Protein AF-0000000085066740 (afdb_homodimer)

Organism: Acidithiobacillus ferrooxidans (strain ATCC 23270 / DSM 14882 / CIP 104768 / NCIMB 8455) (NCBI:txid243159)

InterPro domains:
  IPR003779 Alkyl hydroperoxide reductase AhpD/CMD-like [PF02627] (27-104)
  IPR004675 Alkylhydroperoxidase AhpD core [TIGR00778] (40-83)
  IPR029032 AhpD-like [G3DSA:1.20.1290.10] (1-116)
  IPR029032 AhpD-like [SSF69118] (6-108)

Solvent-accessible surface area (backbone atoms only — not comparable to full-atom values): 11955 Å² total; per-residue (Å²): 134,51,45,65,51,38,41,49,49,50,54,50,49,52,53,53,35,49,70,74,39,41,68,64,49,50,51,51,52,50,52,48,49,54,60,71,60,42,78,66,49,54,68,31,57,51,20,37,37,47,29,17,46,17,32,55,67,66,33,68,50,49,28,26,43,25,43,49,49,14,45,75,53,64,45,49,72,60,40,50,51,50,29,44,45,51,19,21,72,76,52,38,68,71,20,50,60,38,45,56,57,44,50,51,24,43,49,70,68,53,60,73,79,70,82,123,134,52,46,65,52,38,42,49,50,52,53,50,49,53,52,53,36,48,71,76,39,40,69,64,48,49,52,51,51,50,52,48,49,53,59,71,60,43,78,67,51,55,68,32,56,50,22,38,37,45,28,18,46,17,31,55,66,68,32,67,50,48,28,27,46,24,43,49,49,14,45,74,54,64,47,49,72,61,39,51,50,50,29,45,46,52,19,20,72,74,52,36,68,71,20,50,61,38,43,59,58,4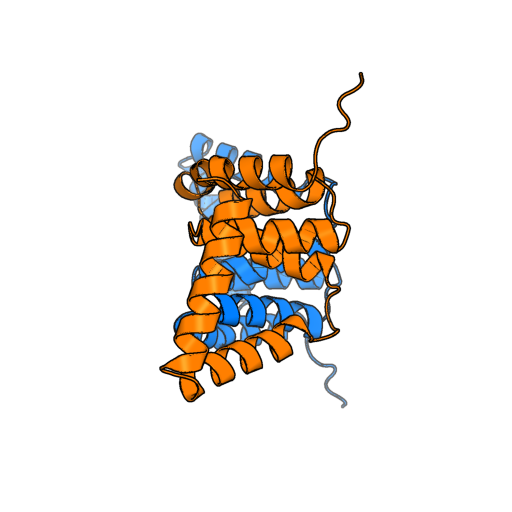4,51,51,24,44,50,70,67,53,62,72,78,69,79,121

pLDDT: mean 96.0, std 9.96, range [29.34, 98.94]

Secondary structure (DSSP, 8-state):
--HHHHHHHHHHHHHHHHHH-HHHHHHHHHHHHHHHH-TTS-HHHHHHHHHHHHHHHT-HHHHHHHHHHHHHTT--HHHHHHHHHHHHHHHHHHHHHTHHHHHHHHHHHS------/--HHHHHHHHHHHHHHHHHH-HHHHHHHHHHHHHHHH-TTS-HHHHHHHHHHHHHHHT-HHHHHHHHHHHHHTT--HHHHHHHHHHHHHHHHHHHHHTHHHHHHHHHHHS------

Nearest PDB structures (foldseek):
  5dik-assembly1_A  TM=9.521E-01  e=1.234E-05  Legionella pneumophila
  1vke-assembly1_A  TM=9.187E-01  e=3.580E-03  Thermotoga maritima MSB8
  1p8c-assembly1_B  TM=8.969E-01  e=5.646E-03  Thermotoga maritima
  2af7-assembly1_F  TM=7.389E-01  e=6.914E-03  Methanothermobacter thermautotrophicus
  1p8c-assembly1_A  TM=7.510E-01  e=1.147E-02  Thermotoga maritima

Sequence (232 aa):
MSANDRVNEIAQLTERLKDKYPAEINAFLGFMGKTEGNPALGKAQKELINVALSVAAQCEWCIALHVKGAVTAGATRDEIMSAGFLAVLMHGGPALMYLVRLTEAVDAFLPEESHGMSANDRVNEIAQLTERLKDKYPAEINAFLGFMGKTEGNPALGKAQKELINVALSVAAQCEWCIALHVKGAVTAGATRDEIMSAGFLAVLMHGGPALMYLVRLTEAVDAFLPEESHG

Structure (mmCIF, N/CA/C/O backbone):
data_AF-0000000085066740-model_v1
#
loop_
_entity.id
_entity.type
_entity.pdbx_description
1 polymer 'Alkylhydroperoxidase AhpD domain protein'
#
loop_
_atom_site.group_PDB
_atom_site.id
_atom_site.type_symbol
_atom_site.label_atom_id
_atom_site.label_alt_id
_atom_site.label_comp_id
_atom_site.label_asym_id
_atom_site.label_entity_id
_atom_site.label_seq_id
_atom_site.pdbx_PDB_ins_code
_atom_site.Cartn_x
_atom_site.Cartn_y
_atom_site.Cartn_z
_atom_site.occupancy
_atom_site.B_iso_or_equiv
_atom_site.auth_seq_id
_atom_site.auth_comp_id
_atom_site.auth_asym_id
_atom_site.auth_atom_id
_atom_site.pdbx_PDB_model_num
ATOM 1 N N . MET A 1 1 ? -9.031 -17.844 -15.703 1 90.06 1 MET A N 1
ATOM 2 C CA . MET A 1 1 ? -7.691 -18.016 -15.141 1 90.06 1 MET A CA 1
ATOM 3 C C . MET A 1 1 ? -7.723 -17.906 -13.617 1 90.06 1 MET A C 1
ATOM 5 O O . MET A 1 1 ? -8.227 -16.922 -13.078 1 90.06 1 MET A O 1
ATOM 9 N N . SER A 1 2 ? -7.203 -18.891 -13.023 1 95.44 2 SER A N 1
ATOM 10 C CA . SER A 1 2 ? -7.219 -18.969 -11.57 1 95.44 2 SER A CA 1
ATOM 11 C C . SER A 1 2 ? -6.062 -18.188 -10.961 1 95.44 2 SER A C 1
ATOM 13 O O . SER A 1 2 ? -5.148 -17.766 -11.672 1 95.44 2 SER A O 1
ATOM 15 N N . ALA A 1 3 ? -6.16 -18.047 -9.617 1 95.88 3 ALA A N 1
ATOM 16 C CA . ALA A 1 3 ? -5.051 -17.438 -8.898 1 95.88 3 ALA A CA 1
ATOM 17 C C . ALA A 1 3 ? -3.766 -18.234 -9.07 1 95.88 3 ALA A C 1
ATOM 19 O O . ALA A 1 3 ? -2.691 -17.672 -9.266 1 95.88 3 ALA A O 1
ATOM 20 N N . ASN A 1 4 ? -3.869 -19.453 -9.109 1 96.69 4 ASN A N 1
ATOM 21 C CA . ASN A 1 4 ? -2.711 -20.328 -9.305 1 96.69 4 ASN A CA 1
ATOM 22 C C . ASN A 1 4 ? -2.141 -20.203 -10.711 1 96.69 4 ASN A C 1
ATOM 24 O O . ASN A 1 4 ? -0.926 -20.266 -10.906 1 96.69 4 ASN A O 1
ATOM 28 N N . ASP A 1 5 ? -2.969 -20.078 -11.648 1 97.81 5 ASP A N 1
ATOM 29 C CA . ASP A 1 5 ? -2.512 -19.875 -13.016 1 97.81 5 ASP A CA 1
ATOM 30 C C . ASP A 1 5 ? -1.681 -18.594 -13.125 1 97.81 5 ASP A C 1
ATOM 32 O O . ASP A 1 5 ? -0.66 -18.578 -13.82 1 97.81 5 ASP A O 1
ATOM 36 N N . ARG A 1 6 ? -2.199 -17.578 -12.508 1 97.5 6 ARG A N 1
ATOM 37 C C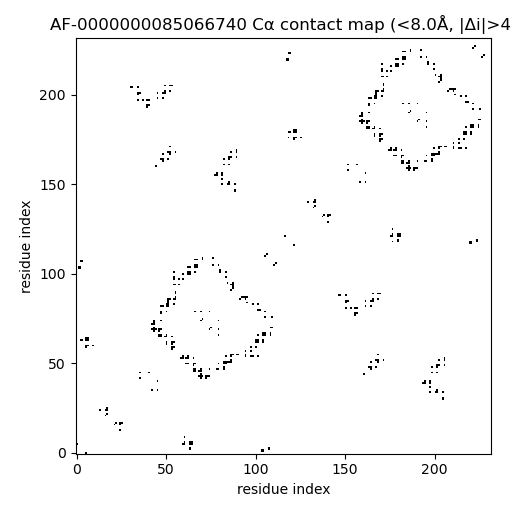A . ARG A 1 6 ? -1.489 -16.312 -12.547 1 97.5 6 ARG A CA 1
ATOM 38 C C . ARG A 1 6 ? -0.105 -16.438 -11.922 1 97.5 6 ARG A C 1
ATOM 40 O O . ARG A 1 6 ? 0.877 -15.922 -12.461 1 97.5 6 ARG A O 1
ATOM 47 N N . VAL A 1 7 ? 0.008 -17.109 -10.836 1 98 7 VAL A N 1
ATOM 48 C CA . VAL A 1 7 ? 1.294 -17.312 -10.18 1 98 7 VAL A CA 1
ATOM 49 C C . VAL A 1 7 ? 2.209 -18.141 -11.086 1 98 7 VAL A C 1
ATOM 51 O O . VAL A 1 7 ? 3.398 -17.844 -11.211 1 98 7 VAL A O 1
ATOM 54 N N . ASN A 1 8 ? 1.672 -19.094 -11.742 1 97.88 8 ASN A N 1
ATOM 55 C CA . ASN A 1 8 ? 2.447 -19.922 -12.656 1 97.88 8 ASN A CA 1
ATOM 56 C C . ASN A 1 8 ? 2.943 -19.109 -13.852 1 97.88 8 ASN A C 1
ATOM 58 O O . ASN A 1 8 ? 4.055 -19.328 -14.336 1 97.88 8 ASN A O 1
ATOM 62 N N . GLU A 1 9 ? 2.148 -18.281 -14.352 1 98.31 9 GLU A N 1
ATOM 63 C CA . GLU A 1 9 ? 2.545 -17.438 -15.469 1 98.31 9 GLU A CA 1
ATOM 64 C C . GLU A 1 9 ? 3.721 -16.531 -15.102 1 98.31 9 GLU A C 1
ATOM 66 O O . GLU A 1 9 ? 4.586 -16.266 -15.93 1 98.31 9 GLU A O 1
ATOM 71 N N . ILE A 1 10 ? 3.684 -16.031 -13.891 1 98 10 ILE A N 1
ATOM 72 C CA . ILE A 1 10 ? 4.785 -15.211 -13.414 1 98 10 ILE A CA 1
ATOM 73 C C . ILE A 1 10 ? 6.078 -16.031 -13.406 1 98 10 ILE A C 1
ATOM 75 O O . ILE A 1 10 ? 7.125 -15.539 -13.844 1 98 10 ILE A O 1
ATOM 79 N N . ALA A 1 11 ? 5.996 -17.234 -12.953 1 97.81 11 ALA A N 1
ATOM 80 C CA . ALA A 1 11 ? 7.16 -18.125 -12.906 1 97.81 11 ALA A CA 1
ATOM 81 C C . ALA A 1 11 ? 7.703 -18.391 -14.305 1 97.81 11 ALA A C 1
ATOM 83 O O . ALA A 1 11 ? 8.914 -18.375 -14.516 1 97.81 11 ALA A O 1
ATOM 84 N N . GLN A 1 12 ? 6.863 -18.578 -15.211 1 98.25 12 GLN A N 1
ATOM 85 C CA . GLN A 1 12 ? 7.266 -18.844 -16.578 1 98.25 12 GLN A CA 1
ATOM 86 C C . GLN A 1 12 ? 7.91 -17.625 -17.219 1 98.25 12 GLN A C 1
ATOM 88 O O . GLN A 1 12 ? 8.914 -17.734 -17.938 1 98.25 12 GLN A O 1
ATOM 93 N N . LEU A 1 13 ? 7.312 -16.531 -17 1 98.12 13 LEU A N 1
ATOM 94 C CA . LEU A 1 13 ? 7.883 -15.289 -17.516 1 98.12 13 LEU A CA 1
ATOM 95 C C . LEU A 1 13 ? 9.281 -15.062 -16.953 1 98.12 13 LEU A C 1
ATOM 97 O O . LEU A 1 13 ? 10.195 -14.695 -17.703 1 98.12 13 LEU A O 1
ATOM 101 N N . THR A 1 14 ? 9.406 -15.227 -15.672 1 98.25 14 THR A N 1
ATOM 102 C CA . THR A 1 14 ? 10.695 -15.008 -15.016 1 98.25 14 THR A CA 1
ATOM 103 C C . THR A 1 14 ? 11.758 -15.93 -15.602 1 98.25 14 THR A C 1
ATOM 105 O O . THR A 1 14 ? 12.891 -15.5 -15.852 1 98.25 14 THR A O 1
ATOM 108 N N . GLU A 1 15 ? 11.43 -17.141 -15.875 1 98.19 15 GLU A N 1
ATOM 109 C CA . GLU A 1 15 ? 12.352 -18.078 -16.5 1 98.19 15 GLU A CA 1
ATOM 110 C C . GLU A 1 15 ? 12.766 -17.625 -17.891 1 98.19 15 GLU A C 1
ATOM 112 O O . GLU A 1 15 ? 13.945 -17.672 -18.25 1 98.19 15 GLU A O 1
ATOM 117 N N . ARG A 1 16 ? 11.828 -17.25 -18.688 1 98.31 16 ARG A N 1
ATOM 118 C CA . ARG A 1 16 ? 12.109 -16.766 -20.031 1 98.31 16 ARG A CA 1
ATOM 119 C C . ARG A 1 16 ? 13.023 -15.547 -20 1 98.31 16 ARG A C 1
ATOM 121 O O . ARG A 1 16 ? 13.938 -15.43 -20.828 1 98.31 16 ARG A O 1
ATOM 128 N N . LEU A 1 17 ? 12.781 -14.656 -19.047 1 98.31 17 LEU A N 1
ATOM 129 C CA . LEU A 1 17 ? 13.57 -13.438 -18.938 1 98.31 17 LEU A CA 1
ATOM 130 C C . LEU A 1 17 ? 14.977 -13.734 -18.453 1 98.31 17 LEU A C 1
ATOM 132 O O . LEU A 1 17 ? 15.938 -13.062 -18.844 1 98.31 17 LEU A O 1
ATOM 136 N N . LYS A 1 18 ? 15.086 -14.672 -17.609 1 98.38 18 LYS A N 1
ATOM 137 C CA . LYS A 1 18 ? 16.422 -15.094 -17.156 1 98.38 18 LYS A CA 1
ATOM 138 C C . LYS A 1 18 ? 17.234 -15.633 -18.328 1 98.38 18 LYS A C 1
ATOM 140 O O . LYS A 1 18 ? 18.453 -15.453 -18.375 1 98.38 18 LYS A O 1
ATOM 145 N N . ASP A 1 19 ? 16.594 -16.203 -19.219 1 98.31 19 ASP A N 1
ATOM 146 C CA . ASP A 1 19 ? 17.266 -16.766 -20.391 1 98.31 19 ASP A CA 1
ATOM 147 C C . ASP A 1 19 ? 17.656 -15.672 -21.391 1 98.31 19 ASP A C 1
ATOM 149 O O . ASP A 1 19 ? 18.766 -15.672 -21.906 1 98.31 19 ASP A O 1
ATOM 153 N N . LYS A 1 20 ? 16.891 -14.766 -21.609 1 98.5 20 LYS A N 1
ATOM 154 C CA . LYS A 1 20 ? 17.062 -13.836 -22.719 1 98.5 20 LYS A CA 1
ATOM 155 C C . LYS A 1 20 ? 17.641 -12.508 -22.234 1 98.5 20 LYS A C 1
ATOM 157 O O . LYS A 1 20 ? 18.375 -11.836 -22.969 1 98.5 20 LYS A O 1
ATOM 162 N N . TYR A 1 21 ? 17.297 -12.094 -21.078 1 98.5 21 TYR A N 1
ATOM 163 C CA . TYR A 1 21 ? 17.688 -10.805 -20.531 1 98.5 21 TYR A CA 1
ATOM 164 C C . TYR A 1 21 ? 18.172 -10.945 -19.094 1 98.5 21 TYR A C 1
ATOM 166 O O . TYR A 1 21 ? 17.688 -10.25 -18.203 1 98.5 21 TYR A O 1
ATOM 174 N N . PRO A 1 22 ? 19.172 -11.742 -18.812 1 98.25 22 PRO A N 1
ATOM 175 C CA . PRO A 1 22 ? 19.578 -12.078 -17.453 1 98.25 22 PRO A CA 1
ATOM 176 C C . PRO A 1 22 ? 20.078 -10.859 -16.672 1 98.25 22 PRO A C 1
ATOM 178 O O . PRO A 1 22 ? 19.891 -10.789 -15.453 1 98.25 22 PRO A O 1
ATOM 181 N N . ALA A 1 23 ? 20.641 -9.914 -17.359 1 98.56 23 ALA A N 1
ATOM 182 C CA . ALA A 1 23 ? 21.172 -8.75 -16.641 1 98.56 23 ALA A CA 1
ATOM 183 C C . ALA A 1 23 ? 20.047 -7.941 -16 1 98.56 23 ALA A C 1
ATOM 185 O O . ALA A 1 23 ? 20.094 -7.641 -14.805 1 98.56 23 ALA A O 1
ATOM 186 N N . GLU A 1 24 ? 19.062 -7.637 -16.859 1 98.44 24 GLU A N 1
ATOM 187 C CA . GLU A 1 24 ? 17.953 -6.809 -16.391 1 98.44 24 GLU A CA 1
ATOM 188 C C . GLU A 1 24 ? 17.156 -7.52 -15.32 1 98.44 24 GLU A C 1
ATOM 190 O O . GLU A 1 24 ? 16.875 -6.949 -14.258 1 98.44 24 GLU A O 1
ATOM 195 N N . ILE A 1 25 ? 16.797 -8.766 -15.547 1 98.62 25 ILE A N 1
ATOM 196 C CA . ILE A 1 25 ? 15.875 -9.422 -14.625 1 98.62 25 ILE A CA 1
ATOM 197 C C . ILE A 1 25 ? 16.609 -9.758 -13.32 1 98.62 25 ILE A C 1
ATOM 199 O O . ILE A 1 25 ? 16.016 -9.688 -12.242 1 98.62 25 ILE A O 1
ATOM 203 N N . ASN A 1 26 ? 17.844 -10.094 -13.344 1 98.44 26 ASN A N 1
ATOM 204 C CA . ASN A 1 26 ? 18.594 -10.367 -12.125 1 98.44 26 ASN A CA 1
ATOM 205 C C . ASN A 1 26 ? 18.781 -9.102 -11.289 1 98.44 26 ASN A C 1
ATOM 207 O O . ASN A 1 26 ? 18.797 -9.164 -10.062 1 98.44 26 ASN A O 1
ATOM 211 N N . ALA A 1 27 ? 18.984 -7.988 -11.969 1 98.5 27 ALA A N 1
ATOM 212 C CA . ALA A 1 27 ? 19.062 -6.727 -11.234 1 98.5 27 ALA A CA 1
ATOM 213 C C . ALA A 1 27 ? 17.75 -6.422 -10.516 1 98.5 27 ALA A C 1
ATOM 215 O O . ALA A 1 27 ? 17.75 -6.004 -9.359 1 98.5 27 ALA A O 1
ATOM 216 N N . PHE A 1 28 ? 16.641 -6.629 -11.188 1 98.38 28 PHE A N 1
ATOM 217 C CA . PHE A 1 28 ? 15.328 -6.41 -10.586 1 98.38 28 PHE A CA 1
ATOM 218 C C . PHE A 1 28 ? 15.102 -7.348 -9.406 1 98.38 28 PHE A C 1
ATOM 220 O O . PHE A 1 28 ? 14.695 -6.906 -8.328 1 98.38 28 PHE A O 1
ATOM 227 N N . LEU A 1 29 ? 15.375 -8.602 -9.594 1 98.12 29 LEU A N 1
ATOM 228 C CA . LEU A 1 29 ? 15.195 -9.586 -8.539 1 98.12 29 LEU A CA 1
ATOM 229 C C . LEU A 1 29 ? 16.109 -9.297 -7.359 1 98.12 29 LEU A C 1
ATOM 231 O O . LEU A 1 29 ? 15.75 -9.547 -6.207 1 98.12 29 LEU A O 1
ATOM 235 N N . GLY A 1 30 ? 17.297 -8.805 -7.656 1 98.19 30 GLY A N 1
ATOM 236 C CA . GLY A 1 30 ? 18.203 -8.359 -6.605 1 98.19 30 GLY A CA 1
ATOM 237 C C . GLY A 1 30 ? 17.625 -7.238 -5.758 1 98.19 30 GLY A C 1
ATOM 238 O O . GLY A 1 30 ? 17.688 -7.289 -4.527 1 98.19 30 GLY A O 1
ATOM 239 N N . PHE A 1 31 ? 17.078 -6.211 -6.449 1 98.44 31 PHE A N 1
ATOM 240 C CA . PHE A 1 31 ? 16.422 -5.113 -5.742 1 98.44 31 PHE A CA 1
ATOM 241 C C . PHE A 1 31 ? 15.242 -5.625 -4.934 1 98.44 31 PHE A C 1
ATOM 243 O O . PHE A 1 31 ? 15.07 -5.246 -3.771 1 98.44 31 PHE A O 1
ATOM 250 N N . MET A 1 32 ? 14.469 -6.48 -5.48 1 98.19 32 MET A N 1
ATOM 251 C CA . MET A 1 32 ? 13.336 -7.086 -4.789 1 98.19 32 MET A CA 1
ATOM 252 C C . MET A 1 32 ? 13.789 -7.828 -3.537 1 98.19 32 MET A C 1
ATOM 254 O O . MET A 1 32 ? 13.195 -7.676 -2.471 1 98.19 32 MET A O 1
ATOM 258 N N . GLY A 1 33 ? 14.812 -8.617 -3.666 1 97.69 33 GLY A N 1
ATOM 259 C CA . GLY A 1 33 ? 15.344 -9.367 -2.539 1 97.69 33 GLY A CA 1
ATOM 260 C C . GLY A 1 33 ? 15.789 -8.477 -1.389 1 97.69 33 GLY A C 1
ATOM 261 O O . GLY A 1 33 ? 15.531 -8.789 -0.224 1 97.69 33 GLY A O 1
ATOM 262 N N . LYS A 1 34 ? 16.406 -7.398 -1.673 1 97.69 34 LYS A N 1
ATOM 263 C CA . LYS A 1 34 ? 16.891 -6.484 -0.639 1 97.69 34 LYS A CA 1
ATOM 264 C C . LYS A 1 34 ? 15.734 -5.746 0.024 1 97.69 34 LYS A C 1
ATOM 266 O O . LYS A 1 34 ? 15.727 -5.559 1.243 1 97.69 34 LYS A O 1
ATOM 271 N N . THR A 1 35 ? 14.805 -5.301 -0.794 1 98.06 35 THR A N 1
ATOM 272 C CA . THR A 1 35 ? 13.648 -4.574 -0.283 1 98.06 35 THR A CA 1
ATOM 273 C C . THR A 1 35 ? 12.789 -5.477 0.596 1 98.06 35 THR A C 1
ATOM 275 O O . THR A 1 35 ? 12.43 -5.102 1.712 1 98.06 35 THR A O 1
ATOM 278 N N . GLU A 1 36 ? 12.547 -6.656 0.203 1 96.75 36 GLU A N 1
ATOM 279 C CA . GLU A 1 36 ? 11.688 -7.598 0.922 1 96.75 36 GLU A CA 1
ATOM 280 C C . GLU A 1 36 ? 12.445 -8.258 2.068 1 96.75 36 GLU A C 1
ATOM 282 O O . GLU A 1 36 ? 11.836 -8.758 3.018 1 96.75 36 GLU A O 1
ATOM 287 N N . GLY A 1 37 ? 13.75 -8.25 1.978 1 96.5 37 GLY A N 1
ATOM 288 C CA . GLY A 1 37 ? 14.57 -8.875 3.004 1 96.5 37 GLY A CA 1
ATOM 289 C C . GLY A 1 37 ? 14.898 -7.941 4.156 1 96.5 37 GLY A C 1
ATOM 290 O O . GLY A 1 37 ? 15.422 -8.375 5.184 1 96.5 37 GLY A O 1
ATOM 291 N N . ASN A 1 38 ? 14.609 -6.617 3.975 1 95.5 38 ASN A N 1
ATOM 292 C CA . ASN A 1 38 ? 14.859 -5.672 5.059 1 95.5 38 ASN A CA 1
ATOM 293 C C . ASN A 1 38 ? 14.125 -6.07 6.332 1 95.5 38 ASN A C 1
ATOM 295 O O . ASN A 1 38 ? 12.922 -6.324 6.305 1 95.5 38 ASN A O 1
ATOM 299 N N . PRO A 1 39 ? 14.805 -6.125 7.5 1 97.06 39 PRO A N 1
ATOM 300 C CA . PRO A 1 39 ? 14.219 -6.711 8.711 1 97.06 39 PRO A CA 1
ATOM 301 C C . PRO A 1 39 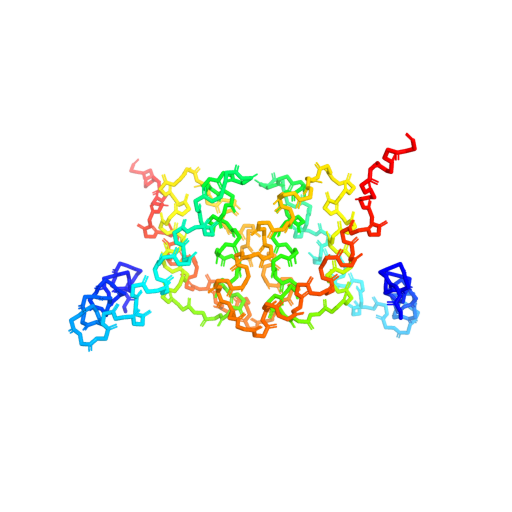? 13.32 -5.734 9.461 1 97.06 39 PRO A C 1
ATOM 303 O O . PRO A 1 39 ? 12.734 -6.098 10.484 1 97.06 39 PRO A O 1
ATOM 306 N N . ALA A 1 40 ? 13.195 -4.516 9 1 97.25 40 ALA A N 1
ATOM 307 C CA . ALA A 1 40 ? 12.414 -3.504 9.711 1 97.25 40 ALA A CA 1
ATOM 308 C C . ALA A 1 40 ? 10.961 -3.926 9.844 1 97.25 40 ALA A C 1
ATOM 310 O O . ALA A 1 40 ? 10.273 -3.529 10.789 1 97.25 40 ALA A O 1
ATOM 311 N N . LEU A 1 41 ? 10.461 -4.664 8.891 1 97.75 41 LEU A N 1
ATOM 312 C CA . LEU A 1 41 ? 9.109 -5.203 8.914 1 97.75 41 LEU A CA 1
ATOM 313 C C . LEU A 1 41 ? 9.125 -6.723 8.766 1 97.75 41 LEU A C 1
ATOM 315 O O . LEU A 1 41 ? 9.992 -7.273 8.086 1 97.75 41 LEU A O 1
ATOM 319 N N . GLY A 1 42 ? 8.195 -7.344 9.445 1 97.5 42 GLY A N 1
ATOM 320 C CA . GLY A 1 42 ? 8.047 -8.781 9.266 1 97.5 42 GLY A CA 1
ATOM 321 C C . GLY A 1 42 ? 7.484 -9.148 7.902 1 97.5 42 GLY A C 1
ATOM 322 O O . GLY A 1 42 ? 6.961 -8.297 7.188 1 97.5 42 GLY A O 1
ATOM 323 N N . LYS A 1 43 ? 7.59 -10.422 7.602 1 98 43 LYS A N 1
ATOM 324 C CA . LYS A 1 43 ? 7.188 -10.898 6.281 1 98 43 LYS A CA 1
ATOM 325 C C . LYS A 1 43 ? 5.699 -10.688 6.047 1 98 43 LYS A C 1
ATOM 327 O O . LYS A 1 43 ? 5.293 -10.234 4.973 1 98 43 LYS A O 1
ATOM 332 N N . ALA A 1 44 ? 4.867 -10.992 6.992 1 97.88 44 ALA A N 1
ATOM 333 C CA . ALA A 1 44 ? 3.424 -10.836 6.832 1 97.88 44 ALA A CA 1
ATOM 334 C C . ALA A 1 44 ? 3.059 -9.375 6.594 1 97.88 44 ALA A C 1
ATOM 336 O O . ALA A 1 44 ? 2.211 -9.07 5.75 1 97.88 44 ALA A O 1
ATOM 337 N N . GLN A 1 45 ? 3.717 -8.523 7.316 1 98 45 GLN A N 1
ATOM 338 C CA . GLN A 1 45 ? 3.438 -7.102 7.176 1 98 45 GLN A CA 1
ATOM 339 C C . GLN A 1 45 ? 3.844 -6.594 5.793 1 98 45 GLN A C 1
ATOM 341 O O . GLN A 1 45 ? 3.117 -5.812 5.176 1 98 45 GLN A O 1
ATOM 346 N N . LYS A 1 46 ? 4.969 -7.035 5.324 1 98.75 46 LYS A N 1
ATOM 347 C CA . LYS A 1 46 ? 5.422 -6.633 3.996 1 98.75 46 LYS A CA 1
ATOM 348 C C . LYS A 1 46 ? 4.457 -7.113 2.916 1 98.75 46 LYS A 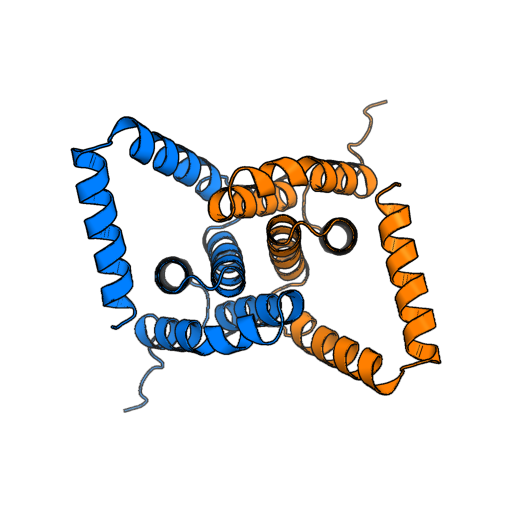C 1
ATOM 350 O O . LYS A 1 46 ? 4.137 -6.371 1.986 1 98.75 46 LYS A O 1
ATOM 355 N N . GLU A 1 47 ? 4.016 -8.328 3.088 1 98.81 47 GLU A N 1
ATOM 356 C CA . GLU A 1 47 ? 3.102 -8.875 2.09 1 98.81 47 GLU A CA 1
ATOM 357 C C . GLU A 1 47 ? 1.758 -8.148 2.117 1 98.81 47 GLU A C 1
ATOM 359 O O . GLU A 1 47 ? 1.131 -7.957 1.074 1 98.81 47 GLU A O 1
ATOM 364 N N . LEU A 1 48 ? 1.312 -7.719 3.295 1 98.88 48 LEU A N 1
ATOM 365 C CA . LEU A 1 48 ? 0.061 -6.973 3.383 1 98.88 48 LEU A CA 1
ATOM 366 C C . LEU A 1 48 ? 0.184 -5.621 2.691 1 98.88 48 LEU A C 1
ATOM 368 O O . LEU A 1 48 ? -0.752 -5.172 2.025 1 98.88 48 LEU A O 1
ATOM 372 N N . ILE A 1 49 ? 1.325 -4.969 2.816 1 98.94 49 ILE A N 1
ATOM 373 C CA . ILE A 1 49 ? 1.578 -3.729 2.092 1 98.94 49 ILE A CA 1
ATOM 374 C C . ILE A 1 49 ? 1.554 -3.994 0.589 1 98.94 49 ILE A C 1
ATOM 376 O O . ILE A 1 49 ? 0.904 -3.268 -0.166 1 98.94 49 ILE A O 1
ATOM 380 N N . ASN A 1 50 ? 2.191 -5.059 0.158 1 98.94 50 ASN A N 1
ATOM 381 C CA . ASN A 1 50 ? 2.246 -5.391 -1.262 1 98.94 50 ASN A CA 1
ATOM 382 C C . ASN A 1 50 ? 0.866 -5.746 -1.808 1 98.94 50 ASN A C 1
ATOM 384 O O . ASN A 1 50 ? 0.561 -5.461 -2.967 1 98.94 50 ASN A O 1
ATOM 388 N N . VAL A 1 51 ? 0.036 -6.398 -0.975 1 98.94 51 VAL A N 1
ATOM 389 C CA . VAL A 1 51 ? -1.339 -6.684 -1.37 1 98.94 51 VAL A CA 1
ATOM 390 C C . VAL A 1 51 ? -2.078 -5.375 -1.647 1 98.94 51 VAL A C 1
ATOM 392 O O . VAL A 1 51 ? -2.699 -5.219 -2.701 1 98.94 51 VAL A O 1
ATOM 395 N N . ALA A 1 52 ? -2.021 -4.445 -0.736 1 98.94 52 ALA A N 1
ATOM 396 C CA . ALA A 1 52 ? -2.689 -3.162 -0.92 1 98.94 52 ALA A CA 1
ATOM 397 C C . ALA A 1 52 ? -2.174 -2.447 -2.166 1 98.94 52 ALA A C 1
ATOM 399 O O . ALA A 1 52 ? -2.959 -1.931 -2.963 1 98.94 52 ALA A O 1
ATOM 400 N N . LEU A 1 53 ? -0.856 -2.451 -2.328 1 98.94 53 LEU A N 1
ATOM 401 C CA . LEU A 1 53 ? -0.239 -1.816 -3.488 1 98.94 53 LEU A CA 1
ATOM 402 C C . LEU A 1 53 ? -0.698 -2.484 -4.781 1 98.94 53 LEU A C 1
ATOM 404 O O . LEU A 1 53 ? -0.891 -1.813 -5.797 1 98.94 53 LEU A O 1
ATOM 408 N N . SER A 1 54 ? -0.872 -3.812 -4.805 1 98.88 54 SER A N 1
ATOM 409 C CA . SER A 1 54 ? -1.292 -4.562 -5.98 1 98.88 54 SER A CA 1
ATOM 410 C C . SER A 1 54 ? -2.719 -4.207 -6.383 1 98.88 54 SER A C 1
ATOM 412 O O . SER A 1 54 ? -3.018 -4.059 -7.57 1 98.88 54 SER A O 1
ATOM 414 N N . VAL A 1 55 ? -3.58 -4.082 -5.363 1 98.88 55 VAL A N 1
ATOM 415 C CA . VAL A 1 55 ? -4.965 -3.695 -5.617 1 98.88 55 VAL A CA 1
ATOM 416 C C . VAL A 1 55 ? -5.012 -2.281 -6.191 1 98.88 55 VAL A C 1
ATOM 418 O O . VAL A 1 55 ? -5.711 -2.029 -7.18 1 98.88 55 VAL A O 1
ATOM 421 N N . ALA A 1 56 ? -4.266 -1.401 -5.621 1 98.75 56 ALA A N 1
ATOM 422 C CA . ALA A 1 56 ? -4.211 -0.02 -6.09 1 98.75 56 ALA A CA 1
ATOM 423 C C . ALA A 1 56 ? -3.693 0.052 -7.527 1 98.75 56 ALA A C 1
ATOM 425 O O . ALA A 1 56 ? -4.164 0.868 -8.32 1 98.75 56 ALA A O 1
ATOM 426 N N . ALA A 1 57 ? -2.736 -0.802 -7.859 1 98.5 57 ALA A N 1
ATOM 427 C CA . ALA A 1 57 ? -2.111 -0.823 -9.18 1 98.5 57 ALA A CA 1
ATOM 428 C C . ALA A 1 57 ? -2.979 -1.577 -10.188 1 98.5 57 ALA A C 1
ATOM 430 O O . ALA A 1 57 ? -2.684 -1.591 -11.383 1 98.5 57 ALA A O 1
ATOM 431 N N . GLN A 1 58 ? -4 -2.305 -9.719 1 98.44 58 GLN A N 1
ATOM 432 C CA . GLN A 1 58 ? -4.902 -3.088 -10.555 1 98.44 58 GLN A CA 1
ATOM 433 C C . GLN A 1 58 ? -4.148 -4.18 -11.305 1 98.44 58 GLN A C 1
ATOM 435 O O . GLN A 1 58 ? -4.352 -4.367 -12.508 1 98.44 58 GLN A O 1
ATOM 440 N N . CYS A 1 59 ? -3.24 -4.805 -10.617 1 98.38 59 CYS A N 1
ATOM 441 C CA . CYS A 1 59 ? -2.4 -5.855 -11.18 1 98.38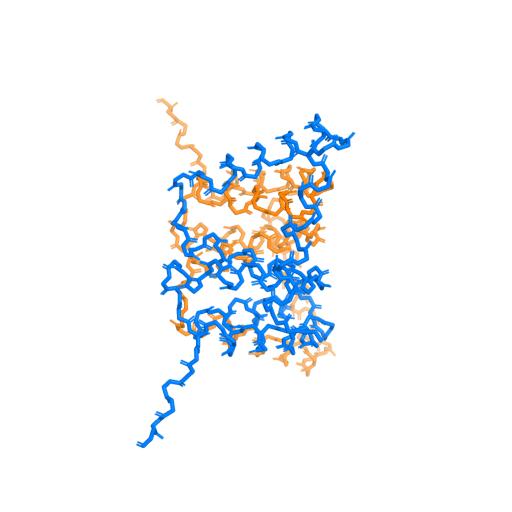 59 CYS A CA 1
ATOM 442 C C . CYS A 1 59 ? -2.84 -7.227 -10.68 1 98.38 59 CYS A C 1
ATOM 444 O O . CYS A 1 59 ? -2.525 -7.613 -9.547 1 98.38 59 CYS A O 1
ATOM 446 N N . GLU A 1 60 ? -3.451 -7.969 -11.523 1 98.06 60 GLU A N 1
ATOM 447 C CA . GLU A 1 60 ? -4.043 -9.227 -11.094 1 98.06 60 GLU A CA 1
ATOM 448 C C . GLU A 1 60 ? -2.967 -10.273 -10.797 1 98.06 60 GLU A C 1
ATOM 450 O O . GLU A 1 60 ? -3.133 -11.109 -9.906 1 98.06 60 GLU A O 1
ATOM 455 N N . TRP A 1 61 ? -1.835 -10.188 -11.5 1 98.69 61 TRP A N 1
ATOM 456 C CA . TRP A 1 61 ? -0.733 -11.102 -11.203 1 98.69 61 TRP A CA 1
ATOM 457 C C . TRP A 1 61 ? -0.127 -10.789 -9.836 1 98.69 61 TRP A C 1
ATOM 459 O O . TRP A 1 61 ? 0.13 -11.695 -9.047 1 98.69 61 TRP A O 1
ATOM 469 N N . CYS A 1 62 ? 0.051 -9.555 -9.602 1 98.81 62 CYS A N 1
ATOM 470 C CA . CYS A 1 62 ? 0.637 -9.133 -8.328 1 98.81 62 CYS A CA 1
ATOM 471 C C . CYS A 1 62 ? -0.269 -9.5 -7.16 1 98.81 62 CYS A C 1
ATOM 473 O O . CYS A 1 62 ? 0.21 -9.93 -6.109 1 98.81 62 CYS A O 1
ATOM 475 N N . ILE A 1 63 ? -1.596 -9.273 -7.371 1 98.88 63 ILE A N 1
ATOM 476 C CA . ILE A 1 63 ? -2.549 -9.617 -6.324 1 98.88 63 ILE A CA 1
ATOM 477 C C . ILE A 1 63 ? -2.408 -11.094 -5.965 1 98.88 63 ILE A C 1
ATOM 479 O O . ILE A 1 63 ? -2.279 -11.445 -4.789 1 98.88 63 ILE A O 1
ATOM 483 N N . ALA A 1 64 ? -2.398 -11.961 -6.941 1 98.81 64 ALA A N 1
ATOM 484 C CA . ALA A 1 64 ? -2.273 -13.398 -6.688 1 98.81 64 ALA A CA 1
ATOM 485 C C . ALA A 1 64 ? -0.957 -13.711 -5.984 1 98.81 64 ALA A C 1
ATOM 487 O O . ALA A 1 64 ? -0.933 -14.469 -5.012 1 98.81 64 ALA A O 1
ATOM 488 N N . LEU A 1 65 ? 0.097 -13.156 -6.457 1 98.69 65 LEU A N 1
ATOM 489 C CA . LEU A 1 65 ? 1.429 -13.422 -5.926 1 98.69 65 LEU A CA 1
ATOM 490 C C . LEU A 1 65 ? 1.519 -13.008 -4.461 1 98.69 65 LEU A C 1
ATOM 492 O O . LEU A 1 65 ? 1.958 -13.789 -3.615 1 98.69 65 LEU A O 1
ATOM 496 N N . HIS A 1 66 ? 1.113 -11.852 -4.148 1 98.75 66 HIS A N 1
ATOM 497 C CA . HIS A 1 66 ? 1.347 -11.312 -2.814 1 98.75 66 HIS A CA 1
ATOM 498 C C . HIS A 1 66 ? 0.305 -11.82 -1.822 1 98.75 66 HIS A C 1
ATOM 500 O O . HIS A 1 66 ? 0.578 -11.914 -0.624 1 98.75 66 HIS A O 1
ATOM 506 N N . VAL A 1 67 ? -0.904 -12.164 -2.309 1 98.81 67 VAL A N 1
ATOM 507 C CA . VAL A 1 67 ? -1.831 -12.867 -1.428 1 98.81 67 VAL A CA 1
ATOM 508 C C . VAL A 1 67 ? -1.241 -14.219 -1.031 1 98.81 67 VAL A C 1
ATOM 510 O O . VAL A 1 67 ? -1.268 -14.594 0.144 1 98.81 67 VAL A O 1
ATOM 513 N N . LYS A 1 68 ? -0.747 -14.984 -1.979 1 98.69 68 LYS A N 1
ATOM 514 C CA . LYS A 1 68 ? -0.095 -16.25 -1.657 1 98.69 68 LYS A CA 1
ATOM 515 C C . LYS A 1 68 ? 1.022 -16.047 -0.638 1 98.69 68 LYS A C 1
ATOM 517 O O . LYS A 1 68 ? 1.141 -16.812 0.32 1 98.69 68 LYS A O 1
ATOM 522 N N . GLY A 1 69 ? 1.826 -15.031 -0.871 1 98.25 69 GLY A N 1
ATOM 523 C CA . GLY A 1 69 ? 2.879 -14.711 0.079 1 98.25 69 GLY A CA 1
ATOM 524 C C . GLY A 1 69 ? 2.354 -14.383 1.465 1 98.25 69 GLY A C 1
ATOM 525 O O . GLY A 1 69 ? 2.912 -14.836 2.467 1 98.25 69 GLY A O 1
ATOM 526 N N . ALA A 1 70 ? 1.306 -13.57 1.54 1 98.62 70 ALA A N 1
ATOM 527 C CA . ALA A 1 70 ? 0.711 -13.188 2.818 1 98.62 70 ALA A CA 1
ATOM 528 C C . ALA A 1 70 ? 0.198 -14.406 3.574 1 98.62 70 ALA A C 1
ATOM 530 O O . ALA A 1 70 ? 0.454 -14.562 4.77 1 98.62 70 ALA A O 1
ATOM 531 N N . VAL A 1 71 ? -0.498 -15.266 2.867 1 98.5 71 VAL A N 1
ATOM 532 C CA . VAL A 1 71 ? -1.041 -16.484 3.465 1 98.5 71 VAL A CA 1
ATOM 533 C C . VAL A 1 71 ? 0.097 -17.359 3.982 1 98.5 71 VAL A C 1
ATOM 535 O O . VAL A 1 71 ? 0.04 -17.859 5.105 1 98.5 71 VAL A O 1
ATOM 538 N N . THR A 1 72 ? 1.101 -17.516 3.207 1 98 72 THR A N 1
ATOM 539 C CA . THR A 1 72 ? 2.254 -18.328 3.586 1 98 72 THR A CA 1
ATOM 540 C C . THR A 1 72 ? 2.93 -17.766 4.828 1 98 72 THR A C 1
ATOM 542 O O . THR A 1 72 ? 3.438 -18.516 5.664 1 98 72 THR A O 1
ATOM 545 N N . ALA A 1 73 ? 2.857 -16.469 5.02 1 97.88 73 ALA A N 1
ATOM 546 C CA . ALA A 1 73 ? 3.496 -15.789 6.145 1 97.88 73 ALA A CA 1
ATOM 547 C C . ALA A 1 73 ? 2.582 -15.773 7.367 1 97.88 73 ALA A C 1
ATOM 549 O O . ALA A 1 73 ? 2.953 -15.258 8.422 1 97.88 73 ALA A O 1
ATOM 550 N N . GLY A 1 74 ? 1.342 -16.234 7.215 1 97.56 74 GLY A N 1
ATOM 551 C CA . GLY A 1 74 ? 0.472 -16.422 8.367 1 97.56 74 GLY A CA 1
ATOM 552 C C . GLY A 1 74 ? -0.59 -15.344 8.492 1 97.56 74 GLY A C 1
ATOM 553 O O . GLY A 1 74 ? -1.286 -15.266 9.508 1 97.56 74 GLY A O 1
ATOM 554 N N . ALA A 1 75 ? -0.681 -14.508 7.516 1 97.94 75 ALA A N 1
ATOM 555 C CA . ALA A 1 75 ? -1.729 -13.492 7.559 1 97.94 75 ALA A CA 1
ATOM 556 C C . ALA A 1 75 ? -3.113 -14.133 7.484 1 97.94 75 ALA A C 1
ATOM 558 O O . ALA A 1 75 ? -3.316 -15.109 6.758 1 97.94 75 ALA A O 1
ATOM 559 N N . THR A 1 76 ? -4.039 -13.508 8.172 1 98 76 THR A N 1
ATOM 560 C CA . THR A 1 76 ? -5.41 -14.008 8.164 1 98 76 THR A CA 1
ATOM 561 C C . THR A 1 76 ? -6.207 -13.383 7.023 1 98 76 THR A C 1
ATOM 563 O O . THR A 1 76 ? -5.777 -12.391 6.43 1 98 76 THR A O 1
ATOM 566 N N . ARG A 1 77 ? -7.41 -14 6.742 1 98 77 ARG A N 1
ATOM 567 C CA . ARG A 1 77 ? -8.328 -13.469 5.742 1 98 77 ARG A CA 1
ATOM 568 C C .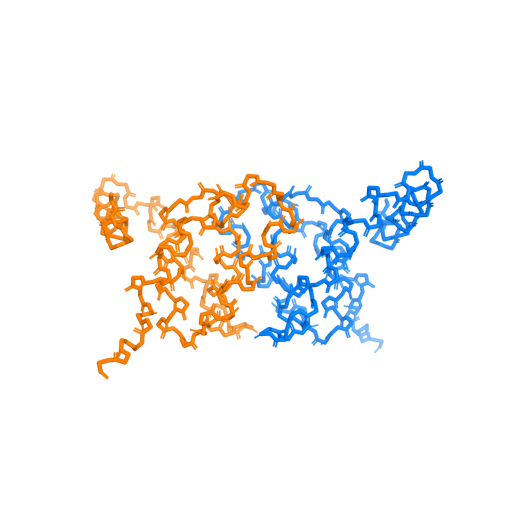 ARG A 1 77 ? -8.703 -12.023 6.059 1 98 77 ARG A C 1
ATOM 570 O O . ARG A 1 77 ? -8.68 -11.164 5.168 1 98 77 ARG A O 1
ATOM 577 N N . ASP A 1 78 ? -9.008 -11.758 7.328 1 98.19 78 ASP A N 1
ATOM 578 C CA . ASP A 1 78 ? -9.438 -10.422 7.727 1 98.19 78 ASP A CA 1
ATOM 579 C C . ASP A 1 78 ? -8.312 -9.406 7.543 1 98.19 78 ASP A C 1
ATOM 581 O O . ASP A 1 78 ? -8.555 -8.258 7.156 1 98.19 78 ASP A O 1
ATOM 585 N N . GLU A 1 79 ? -7.098 -9.82 7.832 1 98.56 79 GLU A N 1
ATOM 586 C CA . GLU A 1 79 ? -5.957 -8.922 7.648 1 98.56 79 GLU A CA 1
ATOM 587 C C . GLU A 1 79 ? -5.746 -8.594 6.176 1 98.56 79 GLU A C 1
ATOM 589 O O . GLU A 1 79 ? -5.523 -7.438 5.816 1 98.56 79 GLU A O 1
ATOM 594 N N . ILE A 1 80 ? -5.859 -9.57 5.32 1 98.88 80 ILE A N 1
ATOM 595 C CA . ILE A 1 80 ? -5.656 -9.391 3.889 1 98.88 80 ILE A CA 1
ATOM 596 C C . ILE A 1 80 ? -6.758 -8.508 3.314 1 98.88 80 ILE A C 1
ATOM 598 O O . ILE A 1 80 ? -6.484 -7.578 2.555 1 98.88 80 ILE A O 1
ATOM 602 N N . MET A 1 81 ? -7.977 -8.734 3.736 1 98.75 81 MET A N 1
ATOM 603 C CA . MET A 1 81 ? -9.094 -7.938 3.24 1 98.75 81 MET A CA 1
ATOM 604 C C . MET A 1 81 ? -9.008 -6.504 3.76 1 98.75 81 MET A C 1
ATOM 606 O O . MET A 1 81 ? -9.375 -5.562 3.057 1 98.75 81 MET A O 1
ATOM 610 N N . SER A 1 82 ? -8.562 -6.352 5 1 98.81 82 SER A N 1
ATOM 611 C CA . SER A 1 82 ? -8.367 -5.012 5.539 1 98.81 82 SER A CA 1
ATOM 612 C C . SER A 1 82 ? -7.367 -4.219 4.707 1 98.81 82 SER A C 1
ATOM 614 O O . SER A 1 82 ? -7.59 -3.043 4.41 1 98.81 82 SER A O 1
ATOM 616 N N . ALA A 1 83 ? -6.297 -4.848 4.293 1 98.88 83 ALA A N 1
ATOM 617 C CA . ALA A 1 83 ? -5.34 -4.203 3.396 1 98.88 83 ALA A CA 1
ATOM 618 C C . ALA A 1 83 ? -6 -3.799 2.082 1 98.88 83 ALA A C 1
ATOM 620 O O . ALA A 1 83 ? -5.75 -2.711 1.561 1 98.88 83 ALA A O 1
ATOM 621 N N . GLY A 1 84 ? -6.836 -4.676 1.553 1 98.88 84 GLY A N 1
ATOM 622 C CA . GLY A 1 84 ? -7.582 -4.367 0.344 1 98.88 84 GLY A CA 1
ATOM 623 C C . GLY A 1 84 ? -8.484 -3.156 0.49 1 98.88 84 GLY A C 1
ATOM 624 O O . GLY A 1 84 ? -8.562 -2.322 -0.414 1 98.88 84 GLY A O 1
ATOM 625 N N . PHE A 1 85 ? -9.133 -3.043 1.596 1 98.81 85 PHE A N 1
ATOM 626 C CA . PHE A 1 85 ? -10.062 -1.938 1.802 1 98.81 85 PHE A CA 1
ATOM 627 C C . PHE A 1 85 ? -9.312 -0.627 1.995 1 98.81 85 PHE A C 1
ATOM 629 O O . PHE A 1 85 ? -9.805 0.438 1.617 1 98.81 85 PHE A O 1
ATOM 636 N N . LEU A 1 86 ? -8.078 -0.679 2.551 1 98.88 86 LEU A N 1
ATOM 637 C CA . LEU A 1 86 ? -7.266 0.529 2.596 1 98.88 86 LEU A CA 1
ATOM 638 C C . LEU A 1 86 ? -6.93 1.012 1.188 1 98.88 86 LEU A C 1
ATOM 640 O O . LEU A 1 86 ? -6.93 2.217 0.924 1 98.88 86 LEU A O 1
ATOM 644 N N . ALA A 1 87 ? -6.691 0.05 0.306 1 98.88 87 ALA A N 1
ATOM 645 C CA . ALA A 1 87 ? -6.469 0.418 -1.09 1 98.88 87 ALA A CA 1
ATOM 646 C C . ALA A 1 87 ? -7.711 1.064 -1.691 1 98.88 87 ALA A C 1
ATOM 648 O O . ALA A 1 87 ? -7.609 2.012 -2.475 1 98.88 87 ALA A O 1
ATOM 649 N N . VAL A 1 88 ? -8.898 0.567 -1.368 1 98.81 88 VAL A N 1
ATOM 650 C CA . VAL A 1 88 ? -10.148 1.136 -1.868 1 98.81 88 VAL A CA 1
ATOM 651 C C . VAL A 1 88 ? -10.32 2.557 -1.334 1 98.81 88 VAL A C 1
ATOM 653 O O . VAL A 1 88 ? -10.711 3.461 -2.072 1 98.81 88 VAL A O 1
ATOM 656 N N . LEU A 1 89 ? -10.016 2.713 -0.048 1 98.62 89 LEU A N 1
ATOM 657 C CA . LEU A 1 89 ? -10.102 4.035 0.563 1 98.62 89 LEU A CA 1
ATOM 658 C C . LEU A 1 89 ? -9.234 5.039 -0.189 1 98.62 89 LEU A C 1
ATOM 660 O O . LEU A 1 89 ? -9.656 6.172 -0.432 1 98.62 89 LEU A O 1
ATOM 664 N N . MET A 1 90 ? -8.109 4.621 -0.635 1 98.25 90 MET A N 1
ATOM 665 C CA . MET A 1 90 ? -7.102 5.531 -1.175 1 98.25 90 MET A CA 1
ATOM 666 C C . MET A 1 90 ? -7.234 5.652 -2.689 1 98.25 90 MET A C 1
ATOM 668 O O . MET A 1 90 ? -6.781 6.633 -3.279 1 98.25 90 MET A O 1
ATOM 672 N N . HIS A 1 91 ? -7.887 4.652 -3.352 1 98.19 91 HIS A N 1
ATOM 673 C CA . HIS A 1 91 ? -7.852 4.629 -4.809 1 98.19 91 HIS A CA 1
ATOM 674 C C . HIS A 1 91 ? -9.25 4.461 -5.391 1 98.19 91 HIS A C 1
ATOM 676 O O . HIS A 1 91 ? -9.406 4.281 -6.602 1 98.19 91 HIS A O 1
ATOM 682 N N . GLY A 1 92 ? -10.266 4.336 -4.574 1 97.56 92 GLY A N 1
ATOM 683 C CA . GLY A 1 92 ? -11.648 4.523 -4.98 1 97.56 92 GLY A CA 1
ATOM 684 C C . GLY A 1 92 ? -12.25 3.293 -5.637 1 97.56 92 GLY A C 1
ATOM 685 O O . GLY A 1 92 ? -11.867 2.164 -5.32 1 97.56 92 GLY A O 1
ATOM 686 N N . GLY A 1 93 ? -13.258 3.598 -6.445 1 97.5 93 GLY A N 1
ATOM 687 C CA . GLY A 1 93 ? -14.094 2.605 -7.098 1 97.5 93 GLY A CA 1
ATOM 688 C C . GLY A 1 93 ? -13.305 1.596 -7.91 1 97.5 93 GLY A C 1
ATOM 689 O O . GLY A 1 93 ? -13.539 0.39 -7.812 1 97.5 93 GLY A O 1
ATOM 690 N N . PRO A 1 94 ? -12.406 2.094 -8.727 1 98.31 94 PRO A N 1
ATOM 691 C CA . PRO A 1 94 ? -11.625 1.125 -9.5 1 98.31 94 PRO A CA 1
ATOM 692 C C . PRO A 1 94 ? -10.898 0.116 -8.609 1 98.31 94 PRO A C 1
ATOM 694 O O . PRO A 1 94 ? -10.836 -1.071 -8.945 1 98.31 94 PRO A O 1
ATOM 697 N N . ALA A 1 95 ? -10.344 0.543 -7.457 1 98.62 95 ALA A N 1
ATOM 698 C CA . ALA A 1 95 ? -9.727 -0.398 -6.523 1 98.62 95 ALA A CA 1
ATOM 699 C C . ALA A 1 95 ? -10.766 -1.361 -5.953 1 98.62 95 ALA A C 1
ATOM 701 O O . ALA A 1 95 ? -10.477 -2.541 -5.742 1 98.62 95 ALA A O 1
ATOM 702 N N . LEU A 1 96 ? -11.961 -0.883 -5.715 1 98.62 96 LEU A N 1
ATOM 703 C CA . LEU A 1 96 ? -13.031 -1.749 -5.219 1 98.62 96 LEU A CA 1
ATOM 704 C C . LEU A 1 96 ? -13.312 -2.881 -6.203 1 98.62 96 LEU A C 1
ATOM 706 O O . LEU A 1 96 ? -13.516 -4.027 -5.793 1 98.62 96 LEU A O 1
ATOM 710 N N . MET A 1 97 ? -13.258 -2.625 -7.445 1 98.31 97 MET A N 1
ATOM 711 C CA . MET A 1 97 ? -13.531 -3.648 -8.453 1 98.31 97 MET A CA 1
ATOM 712 C C . MET A 1 97 ? -12.469 -4.742 -8.406 1 98.31 97 MET A C 1
ATOM 714 O O . MET A 1 97 ? -12.773 -5.914 -8.656 1 98.31 97 MET A O 1
ATOM 718 N N . TYR A 1 98 ? -11.305 -4.414 -8.016 1 98.44 98 TYR A N 1
ATOM 719 C CA . TYR A 1 98 ? -10.211 -5.387 -8.023 1 98.44 98 TYR A CA 1
ATOM 720 C C . TYR A 1 98 ? -10.227 -6.23 -6.758 1 98.44 98 TYR A C 1
ATOM 722 O O . TYR A 1 98 ? -9.438 -7.168 -6.617 1 98.44 98 TYR A O 1
ATOM 730 N N . LEU A 1 99 ? -11.164 -5.945 -5.898 1 98.62 99 LEU A N 1
ATOM 731 C CA . LEU A 1 99 ? -11.391 -6.871 -4.793 1 98.62 99 LEU A CA 1
ATOM 732 C C . LEU A 1 99 ? -11.984 -8.18 -5.293 1 98.62 99 LEU A C 1
ATOM 734 O O . LEU A 1 99 ? -11.953 -9.195 -4.586 1 98.62 99 LEU A O 1
ATOM 738 N N . VAL A 1 100 ? -12.492 -8.164 -6.523 1 98.44 100 VAL A N 1
ATOM 739 C CA . VAL A 1 100 ? -12.914 -9.406 -7.148 1 98.44 100 VAL A CA 1
ATOM 740 C C . VAL A 1 100 ? -11.734 -10.367 -7.238 1 98.44 100 VAL A C 1
ATOM 742 O O . VAL A 1 100 ? -11.82 -11.516 -6.789 1 98.44 100 VAL A O 1
ATOM 745 N N . ARG A 1 101 ? -10.602 -9.836 -7.746 1 98.38 101 ARG A N 1
ATOM 746 C CA . ARG A 1 101 ? -9.406 -10.656 -7.887 1 98.38 101 ARG A CA 1
ATOM 747 C C . ARG A 1 101 ? -8.797 -10.977 -6.527 1 98.38 101 ARG A C 1
ATOM 749 O O . ARG A 1 101 ? -8.25 -12.062 -6.328 1 98.38 101 ARG A O 1
ATOM 756 N N . LEU A 1 102 ? -8.875 -10.039 -5.652 1 98.81 102 LEU A N 1
ATOM 757 C CA . LEU A 1 102 ? -8.336 -10.258 -4.312 1 98.81 102 LEU A CA 1
ATOM 758 C C . LEU A 1 102 ? -9.094 -11.383 -3.609 1 98.81 102 LEU A C 1
ATOM 760 O O . LEU A 1 102 ? -8.477 -12.305 -3.062 1 98.81 102 LEU A O 1
ATOM 764 N N . THR A 1 103 ? -10.414 -11.305 -3.648 1 98.38 103 THR A N 1
ATOM 765 C CA . THR A 1 103 ? -11.227 -12.305 -2.957 1 98.38 103 THR A CA 1
ATOM 766 C C . THR A 1 103 ? -11.039 -13.68 -3.588 1 98.38 103 THR A C 1
ATOM 768 O O . THR A 1 103 ? -10.984 -14.695 -2.883 1 98.38 103 THR A O 1
ATOM 771 N N . GLU A 1 104 ? -10.898 -13.727 -4.871 1 97.94 104 GLU A N 1
ATOM 772 C CA . GLU A 1 104 ? -10.625 -14.984 -5.555 1 97.94 104 GLU A CA 1
ATOM 773 C C . GLU A 1 104 ? -9.305 -15.594 -5.086 1 97.94 104 GLU A C 1
ATOM 775 O O . GLU A 1 104 ? -9.227 -16.797 -4.844 1 97.94 104 GLU A O 1
ATOM 780 N N . ALA A 1 105 ? -8.305 -14.789 -4.957 1 98.62 105 ALA A N 1
ATOM 781 C CA . ALA A 1 105 ? -6.984 -15.266 -4.535 1 98.62 105 ALA A CA 1
ATOM 782 C C . ALA A 1 105 ? -7.016 -15.75 -3.086 1 98.62 105 ALA A C 1
ATOM 784 O O . ALA A 1 105 ? -6.445 -16.781 -2.76 1 98.62 105 ALA A O 1
ATOM 785 N N . VAL A 1 106 ? -7.676 -15 -2.238 1 98.38 106 VAL A N 1
ATOM 786 C CA . VAL A 1 106 ? -7.781 -15.383 -0.833 1 98.38 106 VAL A CA 1
ATOM 787 C C . VAL A 1 106 ? -8.492 -16.734 -0.717 1 98.38 106 VAL A C 1
ATOM 789 O O . VAL A 1 106 ? -8.047 -17.609 0.023 1 98.38 106 VAL A O 1
ATOM 792 N N . ASP A 1 107 ? -9.57 -16.828 -1.447 1 97.5 107 ASP A N 1
ATOM 793 C CA . ASP A 1 107 ? -10.32 -18.078 -1.418 1 97.5 107 ASP A CA 1
ATOM 794 C C . ASP A 1 107 ? -9.469 -19.25 -1.897 1 97.5 107 ASP A C 1
ATOM 796 O O . ASP A 1 107 ? -9.594 -20.375 -1.393 1 97.5 107 ASP A O 1
ATOM 800 N N . ALA A 1 108 ? -8.68 -19.016 -2.824 1 97.5 108 ALA A N 1
ATOM 801 C CA . ALA A 1 108 ? -7.855 -20.062 -3.422 1 97.5 108 ALA A CA 1
ATOM 802 C C . ALA A 1 108 ? -6.746 -20.5 -2.469 1 97.5 108 ALA A C 1
ATOM 804 O O . ALA A 1 108 ? -6.422 -21.688 -2.385 1 97.5 108 ALA A O 1
ATOM 805 N N . PHE A 1 109 ? -6.156 -19.578 -1.733 1 97.69 109 PHE A N 1
ATOM 806 C CA . PHE A 1 109 ? -4.949 -19.891 -0.976 1 97.69 109 PHE A CA 1
ATOM 807 C C . PHE A 1 109 ? -5.27 -20.062 0.503 1 97.69 109 PHE A C 1
ATOM 809 O O . PHE A 1 109 ? -4.445 -20.594 1.262 1 97.69 109 PHE A O 1
ATOM 816 N N . LEU A 1 110 ? -6.344 -19.562 0.94 1 93.44 110 LEU A N 1
ATOM 817 C CA . LEU A 1 110 ? -6.84 -19.719 2.303 1 93.44 110 LEU A CA 1
ATOM 818 C C . LEU A 1 110 ? -8.25 -20.281 2.305 1 93.44 110 LEU A C 1
ATOM 820 O O . LEU A 1 110 ? -9.203 -19.594 2.684 1 93.44 110 LEU A O 1
ATOM 824 N N . PRO A 1 111 ? -8.328 -21.5 2.02 1 83.06 111 PRO A N 1
ATOM 825 C CA . PRO A 1 111 ? -9.672 -22.078 1.891 1 83.06 111 PRO A CA 1
ATOM 826 C C . PRO A 1 111 ? -10.406 -22.156 3.225 1 83.06 111 PRO A C 1
ATOM 828 O O . PRO A 1 111 ? -9.781 -22.375 4.27 1 83.06 111 PRO A O 1
ATOM 831 N N . GLU A 1 112 ? -11.562 -21.438 3.225 1 74.19 112 GLU A N 1
ATOM 832 C CA . GLU A 1 112 ? -12.391 -21.547 4.418 1 74.19 112 GLU A CA 1
ATOM 833 C C . GLU A 1 112 ? -12.758 -23 4.703 1 74.19 112 GLU A C 1
ATOM 835 O O . GLU A 1 112 ? -12.898 -23.797 3.779 1 74.19 112 GLU A O 1
ATOM 840 N N . GLU A 1 113 ? -12.242 -23.641 5.895 1 59.66 113 GLU A N 1
ATOM 841 C CA . GLU A 1 113 ? -12.648 -24.984 6.289 1 59.66 113 GLU A CA 1
ATOM 842 C C . GLU A 1 113 ? -14.117 -25.234 5.945 1 59.66 113 GLU A C 1
ATOM 844 O O . GLU A 1 113 ? -14.984 -2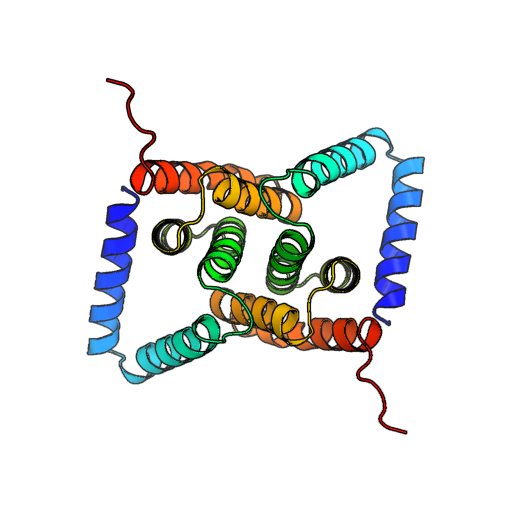4.422 6.27 1 59.66 113 GLU A O 1
ATOM 849 N N . SER A 1 114 ? -14.367 -25.922 4.863 1 52.31 114 SER A N 1
ATOM 850 C CA . SER A 1 114 ? -15.664 -26.516 4.582 1 52.31 114 SER A CA 1
ATOM 851 C C . SER A 1 114 ? -16.219 -27.25 5.797 1 52.31 114 SER A C 1
ATOM 853 O O . SER A 1 114 ? -15.5 -28.031 6.43 1 52.31 114 SER A O 1
ATOM 855 N N . HIS A 1 115 ? -16.781 -26.656 6.789 1 44.28 115 HIS A N 1
ATOM 856 C CA . HIS A 1 115 ? -17.469 -27.641 7.617 1 44.28 115 HIS A CA 1
ATOM 857 C C . HIS A 1 115 ? -18.156 -28.688 6.758 1 44.28 115 HIS A C 1
ATOM 859 O O . HIS A 1 115 ? -19.047 -28.375 5.973 1 44.28 115 HIS A O 1
ATOM 865 N N . GLY A 1 116 ? -17.516 -29.766 6.422 1 29.34 116 GLY A N 1
ATOM 866 C CA . GLY A 1 116 ? -18.219 -31.031 6.234 1 29.34 116 GLY A CA 1
ATOM 867 C C . GLY A 1 116 ? -19.109 -31.406 7.402 1 29.34 116 GLY A C 1
ATOM 868 O O . GLY A 1 116 ? -18.875 -30.969 8.531 1 29.34 116 GLY A O 1
ATOM 869 N N . MET B 1 1 ? 6.801 24.469 0.941 1 90.12 1 MET B N 1
ATOM 870 C CA . MET B 1 1 ? 5.727 23.984 1.8 1 90.12 1 MET B CA 1
ATOM 871 C C . MET B 1 1 ? 6.199 22.781 2.625 1 90.12 1 MET B C 1
ATOM 873 O O . MET B 1 1 ? 6.711 21.812 2.074 1 90.12 1 MET B O 1
ATOM 877 N N . SER B 1 2 ? 6.023 22.906 3.855 1 95.5 2 SER B N 1
ATOM 878 C CA . SER B 1 2 ? 6.488 21.875 4.781 1 95.5 2 SER B CA 1
ATOM 879 C C . SER B 1 2 ? 5.469 20.75 4.906 1 95.5 2 SER B C 1
ATOM 881 O O . SER B 1 2 ? 4.332 20.875 4.441 1 95.5 2 SER B O 1
ATOM 883 N N . ALA B 1 3 ? 5.938 19.688 5.598 1 95.88 3 ALA B N 1
ATOM 884 C CA . ALA B 1 3 ? 5.016 18.594 5.902 1 95.88 3 ALA B CA 1
ATOM 885 C C . ALA B 1 3 ? 3.861 19.078 6.777 1 95.88 3 ALA B C 1
ATOM 887 O O . ALA B 1 3 ? 2.707 18.703 6.559 1 95.88 3 ALA B O 1
ATOM 888 N N . ASN B 1 4 ? 4.129 19.938 7.617 1 96.81 4 ASN B N 1
ATOM 889 C CA . ASN B 1 4 ? 3.1 20.5 8.484 1 96.81 4 ASN B CA 1
ATOM 890 C C . ASN B 1 4 ? 2.121 21.375 7.707 1 96.81 4 ASN B C 1
ATOM 892 O O . ASN B 1 4 ? 0.926 21.391 8.008 1 96.81 4 ASN B O 1
ATOM 896 N N . ASP B 1 5 ? 2.605 22.094 6.82 1 97.88 5 ASP B N 1
ATOM 897 C CA . ASP B 1 5 ? 1.738 22.906 5.977 1 97.88 5 ASP B CA 1
ATOM 898 C C . ASP B 1 5 ? 0.738 22.047 5.215 1 97.88 5 ASP B C 1
ATOM 900 O O . ASP B 1 5 ? -0.434 22.406 5.09 1 97.88 5 ASP B O 1
ATOM 904 N N . ARG B 1 6 ? 1.268 20.984 4.676 1 97.56 6 ARG B N 1
ATOM 905 C CA . ARG B 1 6 ? 0.405 20.078 3.922 1 97.56 6 ARG B CA 1
ATOM 906 C C . ARG B 1 6 ? -0.697 19.5 4.809 1 97.56 6 ARG B C 1
ATOM 908 O O . ARG B 1 6 ? -1.857 19.438 4.398 1 97.56 6 ARG B O 1
ATOM 915 N N . VAL B 1 7 ? -0.385 19.141 6 1 98 7 VAL B N 1
ATOM 916 C CA . VAL B 1 7 ? -1.374 18.609 6.934 1 98 7 VAL B CA 1
ATOM 917 C C . VAL B 1 7 ? -2.393 19.703 7.273 1 98 7 VAL B C 1
ATOM 919 O O . VAL B 1 7 ? -3.596 19.438 7.336 1 98 7 VAL B O 1
ATOM 922 N N . ASN B 1 8 ? -1.946 20.875 7.422 1 97.94 8 ASN B N 1
ATOM 923 C CA . ASN B 1 8 ? -2.836 22 7.715 1 97.94 8 ASN B CA 1
ATOM 924 C C . ASN B 1 8 ? -3.775 22.281 6.547 1 97.94 8 ASN B C 1
ATOM 926 O O . ASN B 1 8 ? -4.941 22.641 6.754 1 97.94 8 ASN B O 1
ATOM 930 N N . GLU B 1 9 ? -3.301 22.219 5.395 1 98.38 9 GLU B N 1
ATOM 931 C CA . GLU B 1 9 ? -4.129 22.438 4.215 1 98.38 9 GLU B CA 1
ATOM 932 C C . GLU B 1 9 ? -5.25 21.406 4.125 1 98.38 9 GLU B C 1
ATOM 934 O O . GLU B 1 9 ? -6.355 21.734 3.68 1 98.38 9 GLU B O 1
ATOM 939 N N . ILE B 1 10 ? -4.926 20.203 4.48 1 98 10 ILE B N 1
ATOM 940 C CA . ILE B 1 10 ? -5.938 19.141 4.488 1 98 10 ILE B CA 1
ATOM 941 C C . ILE B 1 10 ? -7.043 19.5 5.48 1 98 10 ILE B C 1
ATOM 943 O O . ILE B 1 10 ? -8.227 19.375 5.172 1 98 10 ILE B O 1
ATOM 947 N N . ALA B 1 11 ? -6.66 19.969 6.617 1 97.81 11 ALA B N 1
ATOM 948 C CA . ALA B 1 11 ? -7.621 20.344 7.648 1 97.81 11 ALA B CA 1
ATOM 949 C C . ALA B 1 11 ? -8.516 21.484 7.172 1 97.81 11 ALA B C 1
ATOM 951 O O . ALA B 1 11 ? -9.727 21.469 7.395 1 97.81 11 ALA B O 1
ATOM 952 N N . GLN B 1 12 ? -7.961 22.406 6.527 1 98.25 12 GLN B N 1
ATOM 953 C CA . GLN B 1 12 ? -8.719 23.547 6.02 1 98.25 12 GLN B CA 1
ATOM 954 C C . GLN B 1 12 ? -9.688 23.125 4.918 1 98.25 12 GLN B C 1
ATOM 956 O O . GLN B 1 12 ? -10.828 23.578 4.879 1 98.25 12 GLN B O 1
ATOM 961 N N . LEU B 1 13 ? -9.219 22.328 4.059 1 98.12 13 LEU B N 1
ATOM 962 C CA . LEU B 1 13 ? -10.078 21.828 3 1 98.12 13 LEU B CA 1
ATOM 963 C C . LEU B 1 13 ? -11.266 21.062 3.586 1 98.12 13 LEU B C 1
ATOM 965 O O . LEU B 1 13 ? -12.406 21.234 3.141 1 98.12 13 LEU B O 1
ATOM 969 N N . THR B 1 14 ? -10.977 20.188 4.523 1 98.19 14 THR B N 1
ATOM 970 C CA . THR B 1 14 ? -12.023 19.391 5.141 1 98.19 14 THR B CA 1
ATOM 971 C C . THR B 1 14 ? -13.078 20.281 5.789 1 98.19 14 THR B C 1
ATOM 973 O O . THR B 1 14 ? -14.281 20.016 5.652 1 98.19 14 THR B O 1
ATOM 976 N N . GLU B 1 15 ? -12.672 21.312 6.418 1 98.19 15 GLU B N 1
ATOM 977 C CA . GLU B 1 15 ? -13.602 22.266 7.023 1 98.19 15 GLU B CA 1
ATOM 978 C C . GLU B 1 15 ? -14.469 22.938 5.965 1 98.19 15 GLU B C 1
ATOM 980 O O . GLU B 1 15 ? -15.68 23.078 6.145 1 98.19 15 GLU B O 1
ATOM 985 N N . ARG B 1 16 ? -13.883 23.406 4.922 1 98.31 16 ARG B N 1
ATOM 986 C CA . ARG B 1 16 ? -14.617 24.062 3.84 1 98.31 16 ARG B CA 1
ATOM 987 C C . ARG B 1 16 ? -15.641 23.109 3.227 1 98.31 16 ARG B C 1
ATOM 989 O O . ARG B 1 16 ? -16.766 23.5 2.92 1 98.31 16 ARG B O 1
ATOM 996 N N . LEU B 1 17 ? -15.242 21.844 3.064 1 98.31 17 LEU B N 1
ATOM 997 C CA . LEU B 1 17 ? -16.125 20.859 2.455 1 98.31 17 LEU B CA 1
ATOM 998 C C . LEU B 1 17 ? -17.266 20.5 3.398 1 98.31 17 LEU B C 1
ATOM 1000 O O . LEU B 1 17 ? -18.375 20.203 2.951 1 98.31 17 LEU B O 1
ATOM 1004 N N . LYS B 1 18 ? -16.984 20.484 4.637 1 98.38 18 LYS B N 1
ATOM 1005 C CA . LYS B 1 18 ? -18.047 20.25 5.609 1 98.38 18 LYS B CA 1
ATOM 1006 C C . LYS B 1 18 ? -19.094 21.344 5.547 1 98.38 18 LYS B C 1
ATOM 1008 O O . LYS B 1 18 ? -20.281 21.078 5.758 1 98.38 18 LYS B O 1
ATOM 1013 N N . ASP B 1 19 ? -18.703 22.469 5.25 1 98.31 19 ASP B N 1
ATOM 1014 C CA . ASP B 1 19 ? -19.594 23.609 5.168 1 98.31 19 ASP B CA 1
ATOM 1015 C C . ASP B 1 19 ? -20.422 23.578 3.881 1 98.31 19 ASP B C 1
ATOM 1017 O O . ASP B 1 19 ? -21.625 23.812 3.902 1 98.31 19 ASP B O 1
ATOM 1021 N N . LYS B 1 20 ? -19.891 23.25 2.84 1 98.5 20 LYS B N 1
ATOM 1022 C CA . LYS B 1 20 ? -20.516 23.453 1.538 1 98.5 20 LYS B CA 1
ATOM 1023 C C . LYS B 1 20 ? -21.094 22.141 1.009 1 98.5 20 LYS B C 1
ATOM 1025 O O . LYS B 1 20 ? -22.094 22.156 0.29 1 98.5 20 LYS B O 1
ATOM 1030 N N . TYR B 1 21 ? -20.469 21.062 1.299 1 98.5 21 TYR B N 1
ATOM 1031 C CA . TYR B 1 21 ? -20.859 19.75 0.791 1 98.5 21 TYR B CA 1
ATOM 1032 C C . TYR B 1 21 ? -20.875 18.719 1.905 1 98.5 21 TYR B C 1
ATOM 1034 O O . TYR B 1 21 ? -20.25 17.656 1.781 1 98.5 21 TYR B O 1
ATOM 1042 N N . PRO B 1 22 ? -21.609 18.891 2.959 1 98.25 22 PRO B N 1
ATOM 1043 C CA . PRO B 1 22 ? -21.547 18.031 4.152 1 98.25 22 PRO B CA 1
ATOM 1044 C C . PRO B 1 22 ? -21.953 16.594 3.869 1 98.25 22 PRO B C 1
ATOM 1046 O O . PRO B 1 22 ? -21.438 15.664 4.492 1 98.25 22 PRO B O 1
ATOM 1049 N N . ALA B 1 23 ? -22.812 16.406 2.918 1 98.56 23 ALA B N 1
ATOM 1050 C CA . ALA B 1 23 ? -23.266 15.047 2.643 1 98.56 23 ALA B CA 1
ATOM 1051 C C . ALA B 1 23 ? -22.125 14.188 2.092 1 98.56 23 ALA B C 1
ATOM 1053 O O . ALA B 1 23 ? -21.859 13.102 2.602 1 98.56 23 ALA B O 1
ATOM 1054 N N . GLU B 1 24 ? -21.5 14.766 1.058 1 98.38 24 GLU B N 1
ATOM 1055 C CA . GLU B 1 24 ? -20.438 14.023 0.394 1 98.38 24 GLU B CA 1
ATOM 1056 C C . GLU B 1 24 ? -19.25 13.797 1.331 1 98.38 24 GLU B C 1
ATOM 1058 O O . GLU B 1 24 ? -18.75 12.68 1.462 1 98.38 24 GLU B O 1
ATOM 1063 N N . ILE B 1 25 ? -18.812 14.828 2.012 1 98.62 25 ILE B N 1
ATOM 1064 C CA . ILE B 1 25 ? -17.578 14.703 2.779 1 98.62 25 ILE B CA 1
ATOM 1065 C C . ILE B 1 25 ? -17.828 13.859 4.027 1 98.62 25 ILE B C 1
ATOM 1067 O O . ILE B 1 25 ? -16.953 13.094 4.449 1 98.62 25 ILE B O 1
ATOM 1071 N N . ASN B 1 26 ? -18.969 13.922 4.633 1 98.44 26 ASN B N 1
ATOM 1072 C CA . ASN B 1 26 ? -19.281 13.094 5.789 1 98.44 26 ASN B CA 1
ATOM 1073 C C . ASN B 1 26 ? -19.375 11.617 5.41 1 98.44 26 ASN B C 1
ATOM 1075 O O . ASN B 1 26 ? -19.031 10.742 6.199 1 98.44 26 ASN B O 1
ATOM 1079 N N . ALA B 1 27 ? -19.922 11.367 4.234 1 98.5 27 ALA B N 1
ATOM 1080 C CA . ALA B 1 27 ? -19.953 9.984 3.762 1 98.5 27 ALA B CA 1
ATOM 1081 C C . ALA B 1 27 ? -18.547 9.438 3.578 1 98.5 27 ALA B C 1
ATOM 1083 O O . ALA B 1 27 ? -18.266 8.297 3.963 1 98.5 27 ALA B O 1
ATOM 1084 N N . PHE B 1 28 ? -17.656 10.219 2.986 1 98.38 28 PHE B N 1
ATOM 1085 C CA . PHE B 1 28 ? -16.266 9.812 2.791 1 98.38 28 PHE B CA 1
ATOM 1086 C C . PHE B 1 28 ? -15.578 9.586 4.129 1 98.38 28 PHE B C 1
ATOM 1088 O O . PHE B 1 28 ? -14.93 8.555 4.328 1 98.38 28 PHE B O 1
ATOM 1095 N N . LEU B 1 29 ? -15.719 10.492 5.035 1 98.06 29 LEU B N 1
ATOM 1096 C CA . LEU B 1 29 ? -15.094 10.383 6.352 1 98.06 29 LEU B CA 1
ATOM 1097 C C . LEU B 1 29 ? -15.648 9.188 7.117 1 98.06 29 LEU B C 1
ATOM 1099 O O . LEU B 1 29 ? -14.93 8.547 7.887 1 98.06 29 LEU B O 1
ATOM 1103 N N . GLY B 1 30 ? -16.922 8.93 6.926 1 98.19 30 GLY B N 1
ATOM 1104 C CA . GLY B 1 30 ? -17.531 7.738 7.5 1 98.19 30 GLY B CA 1
ATOM 1105 C C . GLY B 1 30 ? -16.891 6.453 7.004 1 98.19 30 GLY B C 1
ATOM 1106 O O . GLY B 1 30 ? -16.578 5.562 7.801 1 98.19 30 GLY B O 1
ATOM 1107 N N . PHE B 1 31 ? -16.719 6.363 5.66 1 98.44 31 PHE B N 1
ATOM 1108 C CA . PHE B 1 31 ? -16.047 5.215 5.078 1 98.44 31 PHE B CA 1
ATOM 1109 C C . PHE B 1 31 ? -14.609 5.109 5.59 1 98.44 31 PHE B C 1
ATOM 1111 O O . PHE B 1 31 ? -14.156 4.023 5.957 1 98.44 31 PHE B O 1
ATOM 1118 N N . MET B 1 32 ? -13.93 6.184 5.664 1 98.19 32 MET B N 1
ATOM 1119 C CA . MET B 1 32 ? -12.562 6.227 6.188 1 98.19 32 MET B CA 1
ATOM 1120 C C . MET B 1 32 ? -12.516 5.723 7.625 1 98.19 32 MET B C 1
ATOM 1122 O O . MET B 1 32 ? -11.656 4.914 7.977 1 98.19 32 MET B O 1
ATOM 1126 N N . GLY B 1 33 ? -13.422 6.191 8.438 1 97.69 33 GLY B N 1
ATOM 1127 C CA . GLY B 1 33 ? -13.484 5.773 9.828 1 97.69 33 GLY B CA 1
ATOM 1128 C C . GLY B 1 33 ? -13.68 4.277 10 1 97.69 33 GLY B C 1
ATOM 1129 O O . GLY B 1 33 ? -13.047 3.652 10.844 1 97.69 33 GLY B O 1
ATOM 1130 N N . LYS B 1 34 ? -14.516 3.691 9.211 1 97.69 34 LYS B N 1
ATOM 1131 C CA . LYS B 1 34 ? -14.789 2.26 9.305 1 97.69 34 LYS B CA 1
ATOM 1132 C C . LYS B 1 34 ? -13.602 1.44 8.805 1 97.69 34 LYS B C 1
ATOM 1134 O O . LYS B 1 34 ? -13.258 0.412 9.391 1 97.69 34 LYS B O 1
ATOM 1139 N N . THR B 1 35 ? -13.023 1.883 7.711 1 98.06 35 THR B N 1
ATOM 1140 C CA . THR B 1 35 ? -11.875 1.186 7.137 1 98.06 35 THR B CA 1
ATOM 1141 C C . THR B 1 35 ? -10.68 1.244 8.078 1 98.06 35 THR B C 1
ATOM 1143 O O . THR B 1 35 ? -10.055 0.219 8.367 1 98.06 35 THR B O 1
ATOM 1146 N N . GLU B 1 36 ? -10.406 2.338 8.633 1 96.75 36 GLU B N 1
ATOM 1147 C CA . GLU B 1 36 ? -9.25 2.543 9.508 1 96.75 36 GLU B CA 1
ATOM 1148 C C . GLU B 1 36 ? -9.531 2.023 10.922 1 96.75 36 GLU B C 1
ATOM 1150 O O . GLU B 1 36 ? -8.602 1.727 11.672 1 96.75 36 GLU B O 1
ATOM 1155 N N . GLY B 1 37 ? -10.789 1.916 11.242 1 96.5 37 GLY B N 1
ATOM 1156 C CA . GLY B 1 37 ? -11.172 1.453 12.57 1 96.5 37 GLY B CA 1
ATOM 1157 C C . GLY B 1 37 ? -11.258 -0.058 12.672 1 96.5 37 GLY B C 1
ATOM 1158 O O . GLY B 1 37 ? -11.391 -0.605 13.766 1 96.5 37 GLY B O 1
ATOM 1159 N N . ASN B 1 38 ? -11.242 -0.765 11.492 1 95.44 38 ASN B N 1
ATOM 1160 C CA . ASN B 1 38 ? -11.289 -2.223 11.516 1 95.44 38 ASN B CA 1
ATOM 1161 C C . ASN B 1 38 ? -10.148 -2.801 12.359 1 95.44 38 ASN B C 1
ATOM 1163 O O . ASN B 1 38 ? -8.984 -2.441 12.164 1 95.44 38 ASN B O 1
ATOM 1167 N N . PRO B 1 39 ? -10.422 -3.723 13.297 1 97 39 PRO B N 1
ATOM 1168 C CA . PRO B 1 39 ? -9.422 -4.145 14.281 1 97 39 PRO B CA 1
ATOM 1169 C C . PRO B 1 39 ? -8.484 -5.223 13.75 1 97 39 PRO B C 1
ATOM 1171 O O . PRO B 1 39 ? -7.574 -5.66 14.461 1 97 39 PRO B O 1
ATOM 1174 N N . ALA B 1 40 ? -8.664 -5.668 12.531 1 97.25 40 ALA B N 1
ATOM 1175 C CA . ALA B 1 40 ? -7.859 -6.754 11.977 1 97.25 40 ALA B CA 1
ATOM 1176 C C . ALA B 1 40 ? -6.379 -6.371 11.938 1 97.25 40 ALA B C 1
ATOM 1178 O O . ALA B 1 40 ? -5.508 -7.242 12.016 1 97.25 40 ALA B O 1
ATOM 1179 N N . LEU B 1 41 ? -6.094 -5.109 11.758 1 97.75 41 LEU B N 1
ATOM 1180 C CA . LEU B 1 41 ? -4.73 -4.586 11.773 1 97.75 41 LEU B CA 1
ATOM 1181 C C . LEU B 1 41 ? -4.582 -3.482 12.812 1 97.75 41 LEU B C 1
ATOM 1183 O O . LEU B 1 41 ? -5.531 -2.736 13.078 1 97.75 41 LEU B O 1
ATOM 1187 N N . GLY B 1 42 ? -3.426 -3.443 13.406 1 97.5 42 GLY B N 1
ATOM 1188 C CA . GLY B 1 42 ? -3.141 -2.346 14.32 1 97.5 42 GLY B CA 1
ATOM 1189 C C . GLY B 1 42 ? -2.961 -1.016 13.609 1 97.5 42 GLY B C 1
ATOM 1190 O O . GLY B 1 42 ? -2.799 -0.972 12.391 1 97.5 42 GLY B O 1
ATOM 1191 N N . LYS B 1 43 ? -2.98 0.034 14.398 1 98 43 LYS B N 1
ATOM 1192 C CA . LYS B 1 43 ? -2.928 1.382 13.836 1 98 43 LYS B CA 1
ATOM 1193 C C . LYS B 1 43 ? -1.618 1.615 13.086 1 98 43 LYS B C 1
ATOM 1195 O O . LYS B 1 43 ? -1.615 2.166 11.984 1 98 43 LYS B O 1
ATOM 1200 N N . ALA B 1 44 ? -0.503 1.233 13.641 1 97.81 44 ALA B N 1
ATOM 1201 C CA . ALA B 1 44 ? 0.791 1.444 13 1 97.81 44 ALA B CA 1
ATOM 1202 C C . ALA B 1 44 ? 0.865 0.712 11.664 1 97.81 44 ALA B C 1
ATOM 1204 O O . ALA B 1 44 ? 1.376 1.253 10.68 1 97.81 44 ALA B O 1
ATOM 1205 N N . GLN B 1 45 ? 0.33 -0.474 11.664 1 98 45 GLN B N 1
ATOM 1206 C CA . GLN B 1 45 ? 0.355 -1.268 10.445 1 98 45 GLN B CA 1
ATOM 1207 C C . GLN B 1 45 ? -0.509 -0.633 9.359 1 98 45 GLN B C 1
ATOM 1209 O O . GLN B 1 45 ? -0.115 -0.586 8.188 1 98 45 GLN B O 1
ATOM 1214 N N . LYS B 1 46 ? -1.636 -0.148 9.734 1 98.81 46 LYS B N 1
ATOM 1215 C CA . LYS B 1 46 ? -2.514 0.508 8.766 1 98.81 46 LYS B CA 1
ATOM 1216 C C . LYS B 1 46 ? -1.858 1.759 8.188 1 98.81 46 LYS B C 1
ATOM 1218 O O . LYS B 1 46 ? -1.934 2.004 6.984 1 98.81 46 LYS B O 1
ATOM 1223 N N . GLU B 1 47 ? -1.226 2.496 9.055 1 98.81 47 GLU B N 1
ATOM 1224 C CA . GLU B 1 47 ? -0.582 3.719 8.594 1 98.81 47 GLU B CA 1
ATOM 1225 C C . GLU B 1 47 ? 0.595 3.408 7.672 1 98.81 47 GLU B C 1
ATOM 1227 O O . GLU B 1 47 ? 0.85 4.137 6.711 1 98.81 47 GLU B O 1
ATOM 1232 N N . LEU B 1 48 ? 1.312 2.309 7.93 1 98.88 48 LEU B N 1
ATOM 1233 C CA . LEU B 1 48 ? 2.416 1.926 7.059 1 98.88 48 LEU B CA 1
ATOM 1234 C C . LEU B 1 48 ? 1.906 1.534 5.676 1 98.88 48 LEU B C 1
ATOM 1236 O O . LEU B 1 48 ? 2.529 1.861 4.664 1 98.88 48 LEU B O 1
ATOM 1240 N N . ILE B 1 49 ? 0.767 0.857 5.609 1 98.94 49 ILE B N 1
ATOM 1241 C CA . ILE B 1 49 ? 0.141 0.543 4.332 1 98.94 49 ILE B CA 1
ATOM 1242 C C . ILE B 1 49 ? -0.247 1.835 3.615 1 98.94 49 ILE B C 1
ATOM 1244 O O . ILE B 1 49 ? 0.042 2.006 2.428 1 98.94 49 ILE B O 1
ATOM 1248 N N . ASN B 1 50 ? -0.824 2.768 4.328 1 98.88 50 ASN B N 1
ATOM 1249 C CA . ASN B 1 50 ? -1.252 4.027 3.738 1 98.88 50 ASN B CA 1
ATOM 1250 C C . ASN B 1 50 ? -0.062 4.855 3.26 1 98.88 50 ASN B C 1
ATOM 1252 O O . ASN B 1 50 ? -0.159 5.57 2.26 1 98.88 50 ASN B O 1
ATOM 1256 N N . VAL B 1 51 ? 1.056 4.785 3.994 1 98.94 51 VAL B N 1
ATOM 1257 C CA . VAL B 1 51 ? 2.275 5.453 3.557 1 98.94 51 VAL B CA 1
ATOM 1258 C C . VAL B 1 51 ? 2.713 4.902 2.203 1 98.94 51 VAL B C 1
ATOM 1260 O O . VAL B 1 51 ? 2.965 5.664 1.266 1 98.94 51 VAL B O 1
ATOM 1263 N N . ALA B 1 52 ? 2.797 3.602 2.078 1 98.94 52 ALA B N 1
ATOM 1264 C CA . ALA B 1 52 ? 3.195 2.984 0.816 1 98.94 52 ALA B CA 1
ATOM 1265 C C . ALA B 1 52 ? 2.238 3.367 -0.308 1 98.94 52 ALA B C 1
ATOM 1267 O O . ALA B 1 52 ? 2.67 3.729 -1.405 1 98.94 52 ALA B O 1
ATOM 1268 N N . LEU B 1 53 ? 0.945 3.316 -0.004 1 98.94 53 LEU B N 1
ATOM 1269 C CA . LEU B 1 53 ? -0.071 3.674 -0.988 1 98.94 53 LEU B CA 1
ATOM 1270 C C . LEU B 1 53 ? 0.069 5.133 -1.408 1 98.94 53 LEU B C 1
ATOM 1272 O O . LEU B 1 53 ? -0.144 5.469 -2.574 1 98.94 53 LEU B O 1
ATOM 1276 N N . SER B 1 54 ? 0.413 6.039 -0.497 1 98.88 54 SER B N 1
ATOM 1277 C CA . SER B 1 54 ? 0.562 7.465 -0.776 1 98.88 54 SER B CA 1
ATOM 1278 C C . SER B 1 54 ? 1.743 7.727 -1.706 1 98.88 54 SER B C 1
ATOM 1280 O O . SER B 1 54 ? 1.649 8.547 -2.621 1 98.88 54 SER B O 1
ATOM 1282 N N . VAL B 1 55 ? 2.844 7.012 -1.433 1 98.88 55 VAL B N 1
ATOM 1283 C CA . VAL B 1 55 ? 4.023 7.137 -2.281 1 98.88 55 VAL B CA 1
ATOM 1284 C C . VAL B 1 55 ? 3.703 6.641 -3.689 1 98.88 55 VAL B C 1
ATOM 1286 O O . VAL B 1 55 ? 4.031 7.301 -4.676 1 98.88 55 VAL B O 1
ATOM 1289 N N . ALA B 1 56 ? 3.047 5.539 -3.779 1 98.75 56 ALA B N 1
ATOM 1290 C CA . ALA B 1 56 ? 2.662 4.973 -5.07 1 98.75 56 ALA B CA 1
ATOM 1291 C C . ALA B 1 56 ? 1.736 5.918 -5.832 1 98.75 56 ALA B C 1
ATOM 1293 O O . ALA B 1 56 ? 1.832 6.035 -7.055 1 98.75 56 ALA B O 1
ATOM 1294 N N . ALA B 1 57 ? 0.856 6.594 -5.105 1 98.5 57 ALA B N 1
ATOM 1295 C CA . ALA B 1 57 ? -0.123 7.5 -5.699 1 98.5 57 ALA B CA 1
ATOM 1296 C C . ALA B 1 57 ? 0.503 8.859 -6.004 1 98.5 57 ALA B C 1
ATOM 1298 O O . ALA B 1 57 ? -0.126 9.711 -6.637 1 98.5 57 ALA B O 1
ATOM 1299 N N . GLN B 1 58 ? 1.702 9.125 -5.488 1 98.44 58 GLN B N 1
ATOM 1300 C CA . GLN B 1 58 ? 2.412 10.391 -5.684 1 98.44 58 GLN B CA 1
ATOM 1301 C C . GLN B 1 58 ? 1.626 11.562 -5.102 1 98.44 58 GLN B C 1
ATOM 1303 O O . GLN B 1 58 ? 1.482 12.602 -5.75 1 98.44 58 GLN B O 1
ATOM 1308 N N . CYS B 1 59 ? 1.07 11.336 -3.959 1 98.38 59 CYS B N 1
ATOM 1309 C CA . CYS B 1 59 ? 0.258 12.328 -3.266 1 98.38 59 CYS B CA 1
ATOM 1310 C C . CYS B 1 59 ? 1.011 12.922 -2.078 1 98.38 59 CYS B C 1
ATOM 1312 O O . CYS B 1 59 ? 1.102 12.289 -1.021 1 98.38 59 CYS B O 1
ATOM 1314 N N . GLU B 1 60 ? 1.43 14.117 -2.217 1 98.12 60 GLU B N 1
ATOM 1315 C CA . GLU B 1 60 ? 2.287 14.703 -1.193 1 98.12 60 GLU B CA 1
ATOM 1316 C C . GLU B 1 60 ? 1.5 15.016 0.076 1 98.12 60 GLU B C 1
ATOM 1318 O O . GLU B 1 60 ? 2.035 14.93 1.183 1 98.12 60 GLU B O 1
ATOM 1323 N N . TRP B 1 61 ? 0.211 15.336 -0.073 1 98.69 61 TRP B N 1
ATOM 1324 C CA . TRP B 1 61 ? -0.619 15.562 1.107 1 98.69 61 TRP B CA 1
ATOM 1325 C C . TRP B 1 61 ? -0.829 14.258 1.877 1 98.69 61 TRP B C 1
ATOM 1327 O O . TRP B 1 61 ? -0.711 14.234 3.104 1 98.69 61 TRP B O 1
ATOM 1337 N N . CYS B 1 62 ? -1.083 13.258 1.158 1 98.81 62 CYS B N 1
ATOM 1338 C CA . CYS B 1 62 ? -1.321 11.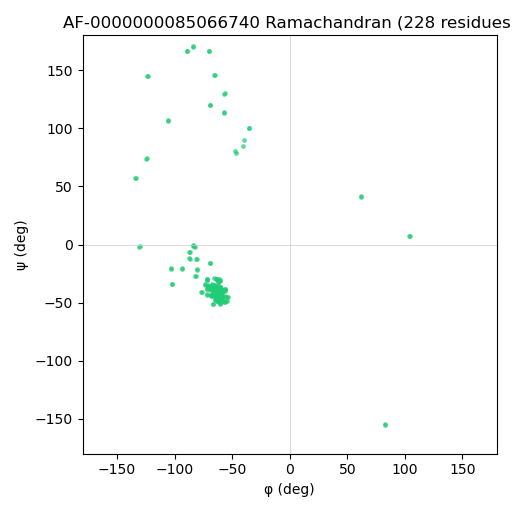961 1.78 1 98.81 62 CYS B CA 1
ATOM 1339 C C . CYS B 1 62 ? -0.067 11.453 2.486 1 98.81 62 CYS B C 1
ATOM 1341 O O . CYS B 1 62 ? -0.15 10.891 3.576 1 98.81 62 CYS B O 1
ATOM 1343 N N . ILE B 1 63 ? 1.079 11.641 1.787 1 98.88 63 ILE B N 1
ATOM 1344 C CA . ILE B 1 63 ? 2.34 11.219 2.393 1 98.88 63 ILE B CA 1
ATOM 1345 C C . ILE B 1 63 ? 2.514 11.906 3.746 1 98.88 63 ILE B C 1
ATOM 1347 O O . ILE B 1 63 ? 2.789 11.25 4.75 1 98.88 63 ILE B O 1
ATOM 1351 N N . ALA B 1 64 ? 2.346 13.188 3.803 1 98.81 64 ALA B N 1
ATOM 1352 C CA . ALA B 1 64 ? 2.5 13.93 5.055 1 98.81 64 ALA B CA 1
ATOM 1353 C C . ALA B 1 64 ? 1.51 13.438 6.105 1 98.81 64 ALA B C 1
ATOM 1355 O O . ALA B 1 64 ? 1.881 13.203 7.262 1 98.81 64 ALA B O 1
ATOM 1356 N N . LEU B 1 65 ? 0.294 13.281 5.723 1 98.69 65 LEU B N 1
ATOM 1357 C CA . LEU B 1 65 ? -0.768 12.875 6.637 1 98.69 65 LEU B CA 1
ATOM 1358 C C . LEU B 1 65 ? -0.473 11.508 7.242 1 98.69 65 LEU B C 1
ATOM 1360 O O . LEU B 1 65 ? -0.53 11.336 8.461 1 98.69 65 LEU B O 1
ATOM 1364 N N . HIS B 1 66 ? -0.165 10.57 6.453 1 98.81 66 HIS B N 1
ATOM 1365 C CA . HIS B 1 66 ? -0.062 9.195 6.922 1 98.81 66 HIS B CA 1
ATOM 1366 C C . HIS B 1 66 ? 1.287 8.938 7.582 1 98.81 66 HIS B C 1
ATOM 1368 O O . HIS B 1 66 ? 1.401 8.07 8.453 1 98.81 66 HIS B O 1
ATOM 1374 N N . VAL B 1 67 ? 2.332 9.688 7.184 1 98.81 67 VAL B N 1
ATOM 1375 C CA . VAL B 1 67 ? 3.566 9.625 7.961 1 98.81 67 VAL B CA 1
ATOM 1376 C C . VAL B 1 67 ? 3.314 10.133 9.375 1 98.81 67 VAL B C 1
ATOM 1378 O O . VAL B 1 67 ? 3.742 9.516 10.352 1 98.81 67 VAL B O 1
ATOM 1381 N N . LYS B 1 68 ? 2.674 11.273 9.523 1 98.75 68 LYS B N 1
ATOM 1382 C CA . LYS B 1 68 ? 2.328 11.773 10.844 1 98.75 68 LYS B CA 1
ATOM 1383 C C . LYS B 1 68 ? 1.55 10.734 11.648 1 98.75 68 LYS B C 1
ATOM 1385 O O . LYS B 1 68 ? 1.83 10.508 12.82 1 98.75 68 LYS B O 1
ATOM 1390 N N . GLY B 1 69 ? 0.577 10.125 10.992 1 98.31 69 GLY B N 1
ATOM 1391 C CA . GLY B 1 69 ? -0.177 9.062 11.641 1 98.31 69 GLY B CA 1
ATOM 1392 C C . GLY B 1 69 ? 0.688 7.891 12.078 1 98.31 69 GLY B C 1
ATOM 1393 O O . GLY B 1 69 ? 0.523 7.367 13.18 1 98.31 69 GLY B O 1
ATOM 1394 N N . ALA B 1 70 ? 1.588 7.449 11.211 1 98.62 70 ALA B N 1
ATOM 1395 C CA . ALA B 1 70 ? 2.48 6.336 11.516 1 98.62 70 ALA B CA 1
ATOM 1396 C C . ALA B 1 70 ? 3.357 6.652 12.727 1 98.62 70 ALA B C 1
ATOM 1398 O O . ALA B 1 70 ? 3.492 5.828 13.633 1 98.62 70 ALA B O 1
ATOM 1399 N N . VAL B 1 71 ? 3.92 7.836 12.719 1 98.5 71 VAL B N 1
ATOM 1400 C CA . VAL B 1 71 ? 4.777 8.266 13.82 1 98.5 71 VAL B CA 1
ATOM 1401 C C . VAL B 1 71 ? 3.979 8.305 15.117 1 98.5 71 VAL B C 1
ATOM 1403 O O . VAL B 1 71 ? 4.438 7.809 16.156 1 98.5 71 VAL B O 1
ATOM 1406 N N . THR B 1 72 ? 2.826 8.844 15.078 1 98.06 72 THR B N 1
ATOM 1407 C CA . THR B 1 72 ? 1.96 8.938 16.25 1 98.06 72 THR B CA 1
ATOM 1408 C C . THR B 1 72 ? 1.616 7.547 16.781 1 98.06 72 THR B C 1
ATOM 1410 O O . THR B 1 72 ? 1.489 7.352 17.984 1 98.06 72 THR B O 1
ATOM 1413 N N . ALA B 1 73 ? 1.561 6.57 15.906 1 97.88 73 ALA B N 1
ATOM 1414 C CA . ALA B 1 73 ? 1.201 5.203 16.266 1 97.88 73 ALA B CA 1
ATOM 1415 C C . ALA B 1 73 ? 2.428 4.414 16.719 1 97.88 73 ALA B C 1
ATOM 1417 O O . ALA B 1 73 ? 2.322 3.238 17.078 1 97.88 73 ALA B O 1
ATOM 1418 N N . GLY B 1 74 ? 3.613 5 16.609 1 97.62 74 GLY B N 1
ATOM 1419 C CA . GLY B 1 74 ? 4.805 4.391 17.172 1 97.62 74 GLY B CA 1
ATOM 1420 C C . GLY B 1 74 ? 5.691 3.732 16.141 1 97.62 74 GLY B C 1
ATOM 1421 O O . GLY B 1 74 ? 6.637 3.018 16.484 1 97.62 74 GLY B O 1
ATOM 1422 N N . ALA B 1 75 ? 5.383 3.912 14.898 1 97.94 75 ALA B N 1
ATOM 1423 C CA . ALA B 1 75 ? 6.246 3.355 13.859 1 97.94 75 ALA B CA 1
ATOM 1424 C C . ALA B 1 75 ? 7.617 4.02 13.875 1 97.94 75 ALA B C 1
ATOM 1426 O O . ALA B 1 75 ? 7.73 5.227 14.102 1 97.94 75 ALA B O 1
ATOM 1427 N N . THR B 1 76 ? 8.609 3.232 13.555 1 98 76 THR B N 1
ATOM 1428 C CA . THR B 1 76 ? 9.969 3.756 13.516 1 98 76 THR B CA 1
ATOM 1429 C C . THR B 1 76 ? 10.297 4.301 12.125 1 98 76 THR B C 1
ATOM 1431 O O . THR B 1 76 ? 9.578 4.027 11.164 1 98 76 THR B O 1
ATOM 1434 N N . ARG B 1 77 ? 11.43 5.078 12.047 1 98 77 ARG B N 1
ATOM 1435 C CA . ARG B 1 77 ? 11.93 5.598 10.781 1 98 77 ARG B CA 1
ATOM 1436 C C . ARG B 1 77 ? 12.18 4.465 9.789 1 98 77 ARG B C 1
ATOM 1438 O O . ARG B 1 77 ? 11.781 4.559 8.625 1 98 77 ARG B O 1
ATOM 1445 N N . ASP B 1 78 ? 12.805 3.393 10.266 1 98.19 78 ASP B N 1
ATOM 1446 C CA . ASP B 1 78 ? 13.148 2.277 9.391 1 98.19 78 ASP B CA 1
ATOM 1447 C C . ASP B 1 78 ? 11.891 1.589 8.859 1 98.19 78 ASP B C 1
ATOM 1449 O O . ASP B 1 78 ? 11.852 1.157 7.707 1 98.19 78 ASP B O 1
ATOM 1453 N N . GLU B 1 79 ? 10.891 1.475 9.695 1 98.62 79 GLU B N 1
ATOM 1454 C CA . GLU B 1 79 ? 9.641 0.865 9.266 1 98.62 79 GLU B CA 1
ATOM 1455 C C . GLU B 1 79 ? 8.953 1.714 8.195 1 98.62 79 GLU B C 1
ATOM 1457 O O . GLU B 1 79 ? 8.477 1.188 7.188 1 98.62 79 GLU B O 1
ATOM 1462 N N . ILE B 1 80 ? 8.93 3.008 8.367 1 98.88 80 ILE B N 1
ATOM 1463 C CA . ILE B 1 80 ? 8.281 3.924 7.438 1 98.88 80 ILE B CA 1
ATOM 1464 C C . ILE B 1 80 ? 9.031 3.922 6.109 1 98.88 80 ILE B C 1
ATOM 1466 O O . ILE B 1 80 ? 8.414 3.834 5.043 1 98.88 80 ILE B O 1
ATOM 1470 N N . MET B 1 81 ? 10.344 3.945 6.176 1 98.75 81 MET B N 1
ATOM 1471 C CA . MET B 1 81 ? 11.141 3.945 4.949 1 98.75 81 MET B CA 1
ATOM 1472 C C . MET B 1 81 ? 11.023 2.609 4.227 1 98.75 81 MET B C 1
ATOM 1474 O O . MET B 1 81 ? 11.031 2.564 2.994 1 98.75 81 MET B O 1
ATOM 1478 N N . SER B 1 82 ? 10.953 1.521 4.996 1 98.81 82 SER B N 1
ATOM 1479 C CA . SER B 1 82 ? 10.75 0.213 4.383 1 98.81 82 SER B CA 1
ATOM 1480 C C . SER B 1 82 ? 9.445 0.169 3.596 1 98.81 82 SER B C 1
ATOM 1482 O O . SER B 1 82 ? 9.406 -0.351 2.479 1 98.81 82 SER B O 1
ATOM 1484 N N . ALA B 1 83 ? 8.391 0.73 4.133 1 98.88 83 ALA B N 1
ATOM 1485 C CA . ALA B 1 83 ? 7.129 0.833 3.402 1 98.88 83 ALA B CA 1
ATOM 1486 C C . ALA B 1 83 ? 7.305 1.633 2.115 1 98.88 83 ALA B C 1
ATOM 1488 O O . ALA B 1 83 ? 6.762 1.268 1.07 1 98.88 83 ALA B O 1
ATOM 1489 N N . GLY B 1 84 ? 8.055 2.721 2.197 1 98.88 84 GLY B N 1
ATOM 1490 C CA . GLY B 1 84 ? 8.359 3.518 1.02 1 98.88 84 GLY B CA 1
ATOM 1491 C C . GLY B 1 84 ? 9.086 2.736 -0.059 1 98.88 84 GLY B C 1
ATOM 1492 O O . GLY B 1 84 ? 8.773 2.869 -1.245 1 98.88 84 GLY B O 1
ATOM 1493 N N . PHE B 1 85 ? 10.016 1.937 0.325 1 98.81 85 PHE B N 1
ATOM 1494 C CA . PHE B 1 85 ? 10.805 1.186 -0.646 1 98.81 85 PHE B CA 1
ATOM 1495 C C . PHE B 1 85 ? 9.969 0.077 -1.277 1 98.81 85 PHE B C 1
ATOM 1497 O O . PHE B 1 85 ? 10.18 -0.277 -2.439 1 98.81 85 PHE B O 1
ATOM 1504 N N . LEU B 1 86 ? 8.977 -0.474 -0.539 1 98.88 86 LEU B N 1
ATOM 1505 C CA . LEU B 1 86 ? 8.055 -1.415 -1.163 1 98.88 86 LEU B CA 1
ATOM 1506 C C . LEU B 1 86 ? 7.25 -0.737 -2.268 1 98.88 86 LEU B C 1
ATOM 1508 O O . LEU B 1 86 ? 7.004 -1.334 -3.32 1 98.88 86 LEU B O 1
ATOM 1512 N N . ALA B 1 87 ? 6.891 0.522 -2.014 1 98.88 87 ALA B N 1
ATOM 1513 C CA . ALA B 1 87 ? 6.215 1.284 -3.061 1 98.88 87 ALA B CA 1
ATOM 1514 C C . ALA B 1 87 ? 7.121 1.478 -4.273 1 98.88 87 ALA B C 1
ATOM 1516 O O . ALA B 1 87 ? 6.664 1.421 -5.414 1 98.88 87 ALA B O 1
ATOM 1517 N N . VAL B 1 88 ? 8.414 1.727 -4.059 1 98.81 88 VAL B N 1
ATOM 1518 C CA . VAL B 1 88 ? 9.367 1.896 -5.152 1 98.81 88 VAL B CA 1
ATOM 1519 C C . VAL B 1 88 ? 9.492 0.59 -5.934 1 98.81 88 VAL B C 1
ATOM 1521 O O . VAL B 1 88 ? 9.523 0.597 -7.164 1 98.81 88 VAL B O 1
ATOM 1524 N N . LEU B 1 89 ? 9.562 -0.499 -5.184 1 98.62 89 LEU B N 1
ATOM 1525 C CA . LEU B 1 89 ? 9.641 -1.808 -5.82 1 98.62 89 LEU B CA 1
ATOM 1526 C C . LEU B 1 89 ? 8.461 -2.027 -6.762 1 98.62 89 LEU B C 1
ATOM 1528 O O . LEU B 1 89 ? 8.641 -2.531 -7.875 1 98.62 89 LEU B O 1
ATOM 1532 N N . MET B 1 90 ? 7.324 -1.582 -6.383 1 98.25 90 MET B N 1
ATOM 1533 C CA . MET B 1 90 ? 6.086 -1.919 -7.082 1 98.25 90 MET B CA 1
ATOM 1534 C C . MET B 1 90 ? 5.742 -0.856 -8.117 1 98.25 90 MET B C 1
ATOM 1536 O O . MET B 1 90 ? 5 -1.124 -9.07 1 98.25 90 MET B O 1
ATOM 1540 N N . HIS B 1 91 ? 6.305 0.382 -7.973 1 98.19 91 HIS B N 1
ATOM 1541 C CA . HIS B 1 91 ? 5.844 1.475 -8.82 1 98.19 91 HIS B CA 1
ATOM 1542 C C . HIS B 1 91 ? 7.02 2.205 -9.461 1 98.19 91 HIS B C 1
ATOM 1544 O O . HIS B 1 91 ? 6.832 3.238 -10.109 1 98.19 91 HIS B O 1
ATOM 1550 N N . GLY B 1 92 ? 8.234 1.823 -9.172 1 97.62 92 GLY B N 1
ATOM 1551 C CA . GLY B 1 92 ? 9.398 2.193 -9.961 1 97.62 92 GLY B CA 1
ATOM 1552 C C . GLY B 1 92 ? 9.938 3.568 -9.625 1 97.62 92 GLY B C 1
ATOM 1553 O O . GLY B 1 92 ? 9.836 4.02 -8.484 1 97.62 92 GLY B O 1
ATOM 1554 N N . GLY B 1 93 ? 10.602 4.105 -10.648 1 97.56 93 GLY B N 1
ATOM 1555 C CA . GLY B 1 93 ? 11.344 5.355 -10.547 1 97.56 93 GLY B CA 1
ATOM 1556 C C . GLY B 1 93 ? 10.5 6.512 -10.055 1 97.56 93 GLY B C 1
ATOM 1557 O O . GLY B 1 93 ? 10.922 7.266 -9.172 1 97.56 93 GLY B O 1
ATOM 1558 N N . PRO B 1 94 ? 9.336 6.668 -10.664 1 98.31 94 PRO B N 1
ATOM 1559 C CA . PRO B 1 94 ? 8.508 7.773 -10.172 1 98.31 94 PRO B CA 1
ATOM 1560 C C . PRO B 1 94 ? 8.227 7.68 -8.672 1 98.31 94 PRO B C 1
ATOM 1562 O O . PRO B 1 94 ? 8.234 8.695 -7.977 1 98.31 94 PRO B O 1
ATOM 1565 N N . ALA B 1 95 ? 7.973 6.461 -8.133 1 98.62 95 ALA B N 1
ATOM 1566 C CA . ALA B 1 95 ? 7.801 6.305 -6.691 1 98.62 95 ALA B CA 1
ATOM 1567 C C . ALA B 1 95 ? 9.086 6.656 -5.945 1 98.62 95 ALA B C 1
ATOM 1569 O O . ALA B 1 95 ? 9.031 7.234 -4.855 1 98.62 95 ALA B O 1
ATOM 1570 N N . LEU B 1 96 ? 10.219 6.332 -6.508 1 98.62 96 LEU B N 1
ATOM 1571 C CA . LEU B 1 96 ? 11.492 6.68 -5.887 1 98.62 96 LEU B CA 1
ATOM 1572 C C . LEU B 1 96 ? 11.625 8.188 -5.719 1 98.62 96 LEU B C 1
ATOM 1574 O O . LEU B 1 96 ? 12.102 8.664 -4.688 1 98.62 96 LEU B O 1
ATOM 1578 N N . MET B 1 97 ? 11.188 8.938 -6.641 1 98.31 97 MET B N 1
ATOM 1579 C CA . MET B 1 97 ? 11.281 10.391 -6.566 1 98.31 97 MET B CA 1
ATOM 1580 C C . MET B 1 97 ? 10.445 10.938 -5.41 1 98.31 97 MET B C 1
ATOM 1582 O O . MET B 1 97 ? 10.812 11.922 -4.781 1 98.31 97 MET B O 1
ATOM 1586 N N . TYR B 1 98 ? 9.406 10.266 -5.078 1 98.44 98 TYR B N 1
ATOM 1587 C CA . TYR B 1 98 ? 8.508 10.758 -4.039 1 98.44 98 TYR B CA 1
ATOM 1588 C C . TYR B 1 98 ? 9.016 10.375 -2.652 1 98.44 98 TYR B C 1
ATOM 1590 O O . TYR B 1 98 ? 8.438 10.781 -1.641 1 98.44 98 TYR B O 1
ATOM 1598 N N . LEU B 1 99 ? 10.109 9.688 -2.621 1 98.62 99 LEU B N 1
ATOM 1599 C CA . LEU B 1 99 ? 10.781 9.508 -1.338 1 98.62 99 LEU B CA 1
ATOM 1600 C C . LEU B 1 99 ? 11.375 10.82 -0.841 1 98.62 99 LEU B C 1
ATOM 1602 O O . LEU B 1 99 ? 11.688 10.953 0.344 1 98.62 99 LEU B O 1
ATOM 1606 N N . VAL B 1 100 ? 11.492 11.781 -1.743 1 98.44 100 VAL B N 1
ATOM 1607 C CA . VAL B 1 100 ? 11.883 13.125 -1.319 1 98.44 100 VAL B CA 1
ATOM 1608 C C . VAL B 1 100 ? 10.867 13.656 -0.309 1 98.44 100 VAL B C 1
ATOM 1610 O O . VAL B 1 100 ? 11.242 14.086 0.785 1 98.44 100 VAL B O 1
ATOM 1613 N N . ARG B 1 101 ? 9.578 13.531 -0.683 1 98.38 101 ARG B N 1
ATOM 1614 C CA . ARG B 1 101 ? 8.516 14.016 0.193 1 98.38 101 ARG B CA 1
ATOM 1615 C C . ARG B 1 101 ? 8.383 13.133 1.431 1 98.38 101 ARG B C 1
ATOM 1617 O O . ARG B 1 101 ? 8.07 13.617 2.52 1 98.38 101 ARG B O 1
ATOM 1624 N N . LEU B 1 102 ? 8.578 11.875 1.241 1 98.81 102 LEU B N 1
ATOM 1625 C CA . LEU B 1 102 ? 8.508 10.953 2.369 1 98.81 102 LEU B CA 1
ATOM 1626 C C . LEU B 1 102 ? 9.578 11.273 3.402 1 98.81 102 LEU B C 1
ATOM 1628 O O . LEU B 1 102 ? 9.289 11.383 4.598 1 98.81 102 LEU B O 1
ATOM 1632 N N . THR B 1 103 ? 10.805 11.43 2.92 1 98.38 103 THR B N 1
ATOM 1633 C CA . THR B 1 103 ? 11.914 11.68 3.832 1 98.38 103 THR B CA 1
ATOM 1634 C C . THR B 1 103 ? 11.742 13.023 4.531 1 98.38 103 THR B C 1
ATOM 1636 O O . THR B 1 103 ? 12.039 13.156 5.723 1 98.38 103 THR B O 1
ATOM 1639 N N . GLU B 1 104 ? 11.234 13.984 3.844 1 98 104 GLU B N 1
ATOM 1640 C CA . GLU B 1 104 ? 10.945 15.281 4.449 1 98 104 GLU B CA 1
ATOM 1641 C C . GLU B 1 104 ? 9.922 15.148 5.574 1 98 104 GLU B C 1
ATOM 1643 O O . GLU B 1 104 ? 10.086 15.75 6.641 1 98 104 GLU B O 1
ATOM 1648 N N . ALA B 1 105 ? 8.906 14.391 5.352 1 98.62 105 ALA B N 1
ATOM 1649 C CA . ALA B 1 105 ? 7.855 14.203 6.348 1 98.62 105 ALA B CA 1
ATOM 1650 C C . ALA B 1 105 ? 8.375 13.453 7.566 1 98.62 105 ALA B C 1
ATOM 1652 O O . ALA B 1 105 ? 8.078 13.812 8.703 1 98.62 105 ALA B O 1
ATOM 1653 N N . VAL B 1 106 ? 9.133 12.422 7.328 1 98.44 106 VAL B N 1
ATOM 1654 C CA . VAL B 1 106 ? 9.703 11.641 8.422 1 98.44 106 VAL B CA 1
ATOM 1655 C C . VAL B 1 106 ? 10.594 12.539 9.281 1 98.44 106 VAL B C 1
ATOM 1657 O O . VAL B 1 106 ? 10.516 12.508 10.508 1 98.44 106 VAL B O 1
ATOM 1660 N N . ASP B 1 107 ? 11.414 13.297 8.602 1 97.56 107 ASP B N 1
ATOM 1661 C CA . ASP B 1 107 ? 12.305 14.203 9.32 1 97.56 107 ASP B CA 1
ATOM 1662 C C . ASP B 1 107 ? 11.516 15.211 10.156 1 97.56 107 ASP B C 1
ATOM 1664 O O . ASP B 1 107 ? 11.938 15.586 11.25 1 97.56 107 ASP B O 1
ATOM 1668 N N . ALA B 1 108 ? 10.469 15.625 9.656 1 97.56 108 ALA B N 1
ATOM 1669 C CA . ALA B 1 108 ? 9.656 16.641 10.312 1 97.56 108 ALA B CA 1
ATOM 1670 C C . ALA B 1 108 ? 8.953 16.062 11.539 1 97.56 108 ALA B C 1
ATOM 1672 O O . ALA B 1 108 ? 8.836 16.734 12.57 1 97.56 108 ALA B O 1
ATOM 1673 N N . PHE B 1 109 ? 8.484 14.836 11.484 1 97.81 109 PHE B N 1
ATOM 1674 C CA . PHE B 1 109 ? 7.609 14.312 12.523 1 97.81 109 PHE B CA 1
ATOM 1675 C C . PHE B 1 109 ? 8.375 13.375 13.453 1 97.81 109 PHE B C 1
ATOM 1677 O O . PHE B 1 109 ? 7.895 13.039 14.539 1 97.81 109 PHE B O 1
ATOM 1684 N N . LEU B 1 110 ? 9.438 12.867 13.008 1 93.69 110 LEU B N 1
ATOM 1685 C CA . LEU B 1 110 ? 10.336 12.023 13.797 1 93.69 110 LEU B CA 1
ATOM 1686 C C . LEU B 1 110 ? 11.75 12.586 13.797 1 93.69 110 LEU B C 1
ATOM 1688 O O . LEU B 1 110 ? 12.664 11.977 13.234 1 93.69 110 LEU B O 1
ATOM 1692 N N . PRO B 1 111 ? 11.922 13.609 14.516 1 83.75 111 PRO B N 1
ATOM 1693 C CA . PRO B 1 111 ? 13.227 14.266 14.477 1 83.75 111 PRO B CA 1
ATOM 1694 C C . PRO B 1 111 ? 14.336 13.43 15.117 1 83.75 111 PRO B C 1
ATOM 1696 O O . PRO B 1 111 ? 14.078 12.711 16.078 1 83.75 111 PRO B O 1
ATOM 1699 N N . GLU B 1 112 ? 15.344 13.133 14.219 1 74.81 112 GLU B N 1
ATOM 1700 C CA . GLU B 1 112 ? 16.5 12.43 14.758 1 74.81 112 GLU B CA 1
ATOM 1701 C C . GLU B 1 112 ? 17.125 13.211 15.906 1 74.81 112 GLU B C 1
ATOM 1703 O O . GLU B 1 112 ? 17.094 14.438 15.922 1 74.81 112 GLU B O 1
ATOM 1708 N N . GLU B 1 113 ? 17.062 12.664 17.219 1 60.12 113 GLU B N 1
ATOM 1709 C CA . GLU B 1 113 ? 17.75 13.305 18.328 1 60.12 113 GLU B CA 1
ATOM 1710 C C . GLU B 1 113 ? 19.078 13.914 17.875 1 60.12 113 GLU B C 1
ATOM 1712 O O . GLU B 1 113 ? 19.875 13.258 17.203 1 60.12 113 GLU B O 1
ATOM 1717 N N . SER B 1 114 ? 19.078 15.18 17.656 1 52.56 114 SER B N 1
ATOM 1718 C CA . SER B 1 114 ? 20.312 15.953 17.516 1 52.56 114 SER B CA 1
ATOM 1719 C C . SER B 1 114 ? 21.297 15.609 18.641 1 52.56 114 SER B C 1
ATOM 1721 O O . SER B 1 114 ? 20.922 15.531 19.797 1 52.56 114 SER B O 1
ATOM 1723 N N . HIS B 1 115 ? 22.047 14.539 18.609 1 44.75 115 HIS B N 1
ATOM 1724 C CA . HIS B 1 115 ? 23.078 14.68 19.641 1 44.75 115 HIS B CA 1
ATOM 1725 C C . HIS B 1 115 ? 23.625 16.109 19.688 1 44.75 115 HIS B C 1
ATOM 1727 O O . HIS B 1 115 ? 24.203 16.578 18.719 1 44.75 115 HIS B O 1
ATOM 1733 N N . GLY B 1 116 ? 23 16.953 20.375 1 29.73 116 GLY B N 1
ATOM 1734 C CA . GLY B 1 116 ? 23.797 18 21 1 29.73 116 GLY B CA 1
ATOM 1735 C C . GLY B 1 116 ? 24.969 17.438 21.797 1 29.73 116 GLY B C 1
ATOM 1736 O O . GLY B 1 116 ? 24.969 16.266 22.188 1 29.73 116 GLY B O 1
#

Radius of gyration: 18.51 Å; Cα contacts (8 Å, |Δi|>4): 296; chains: 2; bounding box: 47×55×44 Å

Foldseek 3Di:
DALVVLQVVVVVVLVVCCVPPVVVSVVVVVVVCVVCVPPPDAQLVVLLLQCLVCLLVLPLSSNSVSLLSNVVSPHDPVSNVVSLVVSCVVRNDSSVVSVVSNVRSCCVNPPDPPPD/DALVVLQVVVVVVLVVCCVPPVVVSVVVVVVVCVVCVPPPDAQLVVLLLQCLVCLLVLPLSSNSVSLLSNVVSPHDPVSSVVSLVVSCVVRNDSSVVSVVSNVRSCCVNPPDPPPD